Protein AF-A0A7X6YFX6-F1 (afdb_monomer)

Solvent-accessible surface area (backbone atoms only — not comparable to full-atom values): 14668 Å² total; per-residue (Å²): 129,93,65,91,70,67,89,89,45,66,51,36,92,88,69,72,45,65,53,82,73,82,71,89,87,51,78,75,41,46,74,53,68,64,82,61,28,36,59,56,27,53,75,72,70,50,59,57,74,45,54,64,54,44,67,32,48,79,49,71,64,70,55,28,38,47,58,22,60,68,34,88,75,60,39,42,56,76,39,69,82,41,63,70,68,70,77,74,57,37,21,28,69,48,77,44,71,39,51,48,41,60,22,37,64,49,76,44,80,42,97,89,72,47,55,38,40,31,34,37,29,71,50,97,57,77,47,79,44,82,38,42,66,76,31,65,50,71,93,74,52,34,26,35,35,63,72,48,85,38,75,42,79,42,68,34,91,92,43,84,91,43,72,40,82,40,78,60,23,36,34,36,33,32,33,68,88,79,66,51,73,46,79,39,42,52,69,47,71,70,51,63,76,46,61,32,38,34,33,30,33,74,76,78,64,49,75,44,81,36,38,60,73,34,69,47,75,57,91,94,46,49,26,38,27,70,42,67,41,80,90,73,42,31,37,33,34,28,32,71,87,79,67,51,72,48,76,31,45,49,56,130

Sequence (252 aa):
CQKPIPYSVETCPFCGGGQPKPSETNLEKDSDGDGIPD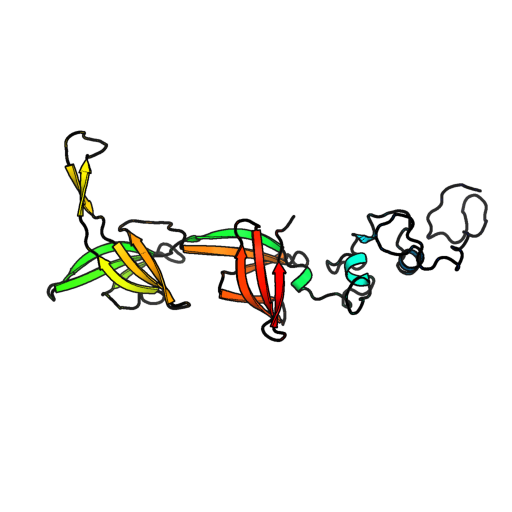RIEIELGLNPQDPADAKGDLDSDGFSNIEELSAKPPTDPKDPKSHPAVVNLLRVKELRGKRMPLVFSAVNKMPDGKYQIVFNQIEPTRRTYWVRENEKIDETGFMAGTVTVKSVERENPNMPGIKMREDASTVTVKRLSDNKEVTLKINESGKVTDVEAVIVLPLDNAEYSVVEGGTLKVREETFRVLTVDSGKTSVTIENEASGQQKVIPKLD

pLDDT: mean 88.09, std 8.21, range [49.75, 96.56]

Nearest PDB structures (foldseek):
  2xja-assembly4_D  TM=5.201E-01  e=2.377E+00  Mycobacterium tuberculosis H37Rv
  2xja-assembly3_C  TM=5.213E-01  e=2.377E+00  Mycobacterium tuberculosis H37Rv
  2xja-assembly1_A  TM=5.207E-01  e=2.377E+00  Mycobacterium tuberculosis H37Rv
  5j9h-assembly1_A  TM=2.177E-01  e=2.804E+00  Puumala virus p360
  6e14-assembly1_D  TM=1.299E-01  e=2.512E+00  Escherichia coli

Foldseek 3Di:
DPDDDDPPDQADPVPRDGDDDPDPPCQPDQQCPLRDHPVVCVVLVHDSNDSCQQQPQQCLLQHGVVCQCPDVVHFDSNDSVGGDDLVVQKAFADKDQDFDQWAFADWDQDPVRFIWTWIFGNPPDTDIATDGAQADRPPPQKGWHDKDWDWDWDADPVDGPDTDTDTFIKTWMARNVPRDIDIHTHRDGGHRDFMWTWMARPSVRDTDTDTAQDWDDDPPWIWGWHDQDPVQRKTWIATPPPRDIDIHGHDD

Secondary structure (DSSP, 8-state):
------TT-SB-TTT-PBPPPPPTT-TT--SS-SSS-HHHHHHHT--TT-TTGGGS-SSSSS--HHHHHTSSS---TT-TTS---GGGG-EEEEEEEEEPSEEEEEEEE-TTSPEEEEEEE-SSS-EEEEEETT-B-GGGSEEEEEEE--EEEEEETTEEEEEEEEE--EEEEEETTT--EEEEETT----EEEEEEEEEETTTTEEEEEETT-EEEETTEEEEEEEEETTTTEEEEEETTT--EEEEPBP-

Radius of gyration: 30.53 Å; Cα contacts (8 Å, |Δi|>4): 498; chains: 1; bounding box: 77×36×94 Å

Mean predicted aligned error: 10.85 Å

Structure (mmCIF, N/CA/C/O backbone):
data_AF-A0A7X6YFX6-F1
#
_entry.id   AF-A0A7X6YFX6-F1
#
loop_
_atom_site.group_PDB
_atom_site.id
_atom_site.type_symbol
_atom_site.label_atom_id
_atom_site.label_alt_id
_atom_site.label_comp_id
_atom_site.label_asym_id
_atom_site.label_entity_id
_atom_site.label_seq_id
_atom_site.pdbx_PDB_ins_code
_atom_site.Cartn_x
_atom_site.Cartn_y
_atom_site.Cartn_z
_atom_site.occupancy
_atom_site.B_iso_or_equiv
_atom_site.auth_seq_id
_atom_site.auth_comp_id
_atom_site.auth_asym_id
_atom_site.auth_atom_id
_atom_site.pdbx_PDB_model_num
ATOM 1 N N . CYS A 1 1 ? 23.194 4.571 -53.831 1.00 73.88 1 CYS A N 1
ATOM 2 C CA . CYS A 1 1 ? 22.125 5.155 -54.677 1.00 73.88 1 CYS A CA 1
ATOM 3 C C . CYS A 1 1 ? 21.254 6.192 -53.948 1.00 73.88 1 CYS A C 1
ATOM 5 O O . CYS A 1 1 ? 20.270 6.618 -54.539 1.00 73.88 1 CYS A O 1
ATOM 7 N N . GLN A 1 2 ? 21.591 6.592 -52.705 1.00 71.56 2 GLN A N 1
ATOM 8 C CA . GLN A 1 2 ? 20.818 7.551 -51.886 1.00 71.56 2 GLN A CA 1
ATOM 9 C C . GLN A 1 2 ? 19.330 7.194 -51.704 1.00 71.56 2 GLN A C 1
ATOM 11 O O . GLN A 1 2 ? 18.533 8.031 -51.295 1.00 71.56 2 GLN A O 1
ATOM 16 N N . LYS A 1 3 ? 18.947 5.946 -51.996 1.00 74.38 3 LYS A N 1
ATOM 17 C CA . LYS A 1 3 ? 17.625 5.424 -51.668 1.00 74.38 3 LYS A CA 1
ATOM 18 C C . LYS A 1 3 ? 17.668 4.902 -50.233 1.00 74.38 3 LYS A C 1
ATOM 20 O O . LYS A 1 3 ? 18.626 4.193 -49.913 1.00 74.38 3 LYS A O 1
ATOM 25 N N . PRO A 1 4 ? 16.672 5.235 -49.400 1.00 69.38 4 PRO A N 1
ATOM 26 C CA . PRO A 1 4 ? 16.579 4.694 -48.056 1.00 69.38 4 PRO A CA 1
ATOM 27 C C . PRO A 1 4 ? 16.404 3.175 -48.133 1.00 69.38 4 PRO A C 1
ATOM 29 O O . PRO A 1 4 ? 15.643 2.665 -48.961 1.00 69.38 4 PRO A O 1
ATOM 32 N N . ILE A 1 5 ? 17.148 2.464 -47.296 1.00 75.06 5 ILE A N 1
ATOM 33 C CA . ILE A 1 5 ? 17.051 1.019 -47.089 1.00 75.06 5 ILE A CA 1
ATOM 34 C C . ILE A 1 5 ? 17.093 0.766 -45.579 1.00 75.06 5 ILE A C 1
ATOM 36 O O . ILE A 1 5 ? 17.667 1.590 -44.866 1.00 75.06 5 ILE A O 1
ATOM 40 N N . PRO A 1 6 ? 16.506 -0.333 -45.083 1.00 66.56 6 PRO A N 1
ATOM 41 C CA . PRO A 1 6 ? 16.631 -0.692 -43.676 1.00 66.56 6 PRO A CA 1
ATOM 42 C C . PRO A 1 6 ? 18.098 -0.930 -43.303 1.00 66.56 6 PRO A C 1
ATOM 44 O O . PRO A 1 6 ? 18.814 -1.593 -44.054 1.00 66.56 6 PRO A O 1
ATOM 47 N N . TYR A 1 7 ? 18.514 -0.447 -42.130 1.00 64.00 7 TYR A N 1
ATOM 48 C CA . TYR A 1 7 ? 19.885 -0.590 -41.623 1.00 64.00 7 TYR A CA 1
ATOM 49 C C . TYR A 1 7 ? 20.327 -2.050 -41.420 1.00 64.00 7 TYR A C 1
ATOM 51 O O . TYR A 1 7 ? 21.523 -2.330 -41.399 1.00 64.00 7 TYR A O 1
ATOM 59 N N . SER A 1 8 ? 19.386 -2.991 -41.316 1.00 65.94 8 SER A N 1
ATOM 60 C CA . SER A 1 8 ? 19.656 -4.430 -41.208 1.00 65.94 8 SER A CA 1
ATOM 61 C C . SER A 1 8 ? 20.163 -5.071 -42.506 1.00 65.94 8 SER A C 1
ATOM 63 O O . SER A 1 8 ? 20.521 -6.248 -42.519 1.00 65.94 8 SER A O 1
ATOM 65 N N . VAL A 1 9 ? 20.182 -4.330 -43.617 1.00 74.88 9 VAL A N 1
ATOM 66 C CA . VAL A 1 9 ? 20.512 -4.870 -44.933 1.00 74.88 9 VAL A CA 1
ATOM 67 C C . VAL A 1 9 ? 21.969 -4.571 -45.289 1.00 74.88 9 VAL A C 1
ATOM 69 O O . VAL A 1 9 ? 22.323 -3.457 -45.656 1.00 74.88 9 VAL A O 1
ATOM 72 N N . GLU A 1 10 ? 22.820 -5.600 -45.286 1.00 74.81 10 GLU A N 1
ATOM 73 C CA . GLU A 1 10 ? 24.251 -5.452 -45.608 1.00 74.81 10 GLU A CA 1
ATOM 74 C C . GLU A 1 10 ? 24.511 -4.964 -47.042 1.00 74.81 10 GLU A C 1
ATOM 76 O O . GLU A 1 10 ? 25.517 -4.306 -47.315 1.00 74.81 10 GLU A O 1
ATOM 81 N N . THR A 1 11 ? 23.606 -5.282 -47.974 1.00 83.12 11 THR A N 1
ATOM 82 C CA . THR A 1 11 ? 23.752 -4.967 -49.401 1.00 83.12 11 THR A CA 1
ATOM 83 C C . THR A 1 11 ? 22.504 -4.290 -49.945 1.00 83.12 11 THR A C 1
ATOM 85 O O . THR A 1 11 ? 21.421 -4.867 -49.959 1.00 83.12 11 THR A O 1
ATOM 88 N N . CYS A 1 12 ? 22.653 -3.076 -50.469 1.00 80.00 12 CYS A N 1
ATOM 89 C CA . CYS A 1 12 ? 21.543 -2.299 -50.999 1.00 80.00 12 CYS A CA 1
ATOM 90 C C . CYS A 1 12 ? 20.807 -3.053 -52.131 1.00 80.00 12 CYS A C 1
ATOM 92 O O . CYS A 1 12 ? 21.396 -3.245 -53.200 1.00 80.00 12 CYS A O 1
ATOM 94 N N . PRO A 1 13 ? 19.508 -3.386 -51.989 1.00 81.50 13 PRO A N 1
ATOM 95 C CA . PRO A 1 13 ? 18.747 -4.117 -53.009 1.00 81.50 13 PRO A CA 1
ATOM 96 C C . PRO A 1 13 ? 18.551 -3.320 -54.306 1.00 81.50 13 PRO A C 1
ATOM 98 O O . PRO A 1 13 ? 18.223 -3.887 -55.343 1.00 81.50 13 PRO A O 1
ATOM 101 N N . PHE A 1 14 ? 18.766 -2.002 -54.273 1.00 85.38 14 PHE A N 1
ATOM 102 C CA . PHE A 1 14 ? 18.591 -1.131 -55.434 1.00 85.38 14 PHE A CA 1
ATOM 103 C C . PHE A 1 14 ? 19.852 -0.953 -56.277 1.00 85.38 14 PHE A C 1
ATOM 105 O O . PHE A 1 14 ? 19.747 -0.625 -57.455 1.00 85.38 14 PHE A O 1
ATOM 112 N N . CYS A 1 15 ? 21.043 -1.079 -55.688 1.00 87.38 15 CYS A N 1
ATOM 113 C CA . CYS A 1 15 ? 22.288 -0.819 -56.417 1.00 87.38 15 CYS A CA 1
ATOM 114 C C . CYS A 1 15 ? 23.416 -1.810 -56.140 1.00 87.38 15 CYS A C 1
ATOM 116 O O . CYS A 1 15 ? 24.517 -1.597 -56.636 1.00 87.38 15 CYS A O 1
ATOM 118 N N . GLY A 1 16 ? 23.178 -2.844 -55.329 1.00 82.50 16 GLY A N 1
ATOM 119 C CA . GLY A 1 16 ? 24.173 -3.862 -54.985 1.00 82.50 16 GLY A CA 1
ATOM 120 C C . GLY A 1 16 ? 25.374 -3.341 -54.189 1.00 82.50 16 GLY A C 1
ATOM 121 O O . GLY A 1 16 ? 26.325 -4.079 -53.969 1.00 82.50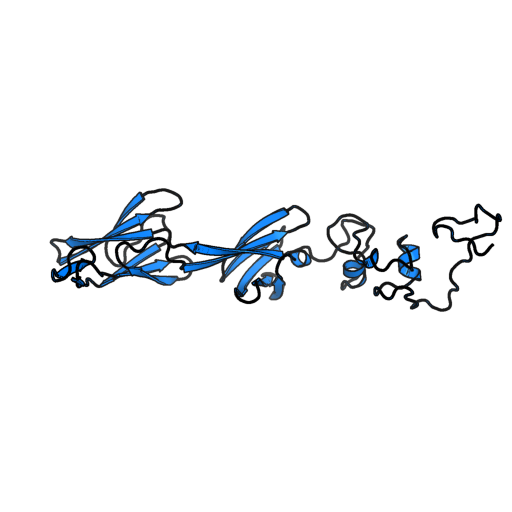 16 GLY A O 1
ATOM 122 N N . GLY A 1 17 ? 25.361 -2.070 -53.777 1.00 82.25 17 GLY A N 1
ATOM 123 C CA . GLY A 1 17 ? 26.427 -1.478 -52.974 1.00 82.25 17 GLY A CA 1
ATOM 124 C C . GLY A 1 17 ? 26.296 -1.900 -51.516 1.00 82.25 17 GLY A C 1
ATOM 125 O O . GLY A 1 17 ? 25.180 -1.921 -50.995 1.00 82.25 17 GLY A O 1
ATOM 126 N N . GLY A 1 18 ? 27.420 -2.208 -50.867 1.00 79.12 18 GLY A N 1
ATOM 127 C CA . GLY A 1 18 ? 27.445 -2.473 -49.429 1.00 79.12 18 GLY A CA 1
ATOM 128 C C . GLY A 1 18 ? 26.946 -1.261 -48.645 1.00 79.12 18 GLY A C 1
ATOM 129 O O . GLY A 1 18 ? 27.259 -0.119 -48.999 1.00 79.12 18 GLY A O 1
ATOM 130 N N . GLN A 1 19 ? 26.146 -1.498 -47.610 1.00 74.56 19 GLN A N 1
ATOM 131 C CA . GLN A 1 19 ? 25.712 -0.431 -46.720 1.00 74.56 19 GLN A CA 1
ATOM 132 C C . GLN A 1 19 ? 26.949 0.182 -46.038 1.00 74.56 19 GLN A C 1
ATOM 134 O O . GLN A 1 19 ? 27.776 -0.561 -45.500 1.00 74.56 19 GLN A O 1
ATOM 139 N N . PRO A 1 20 ? 27.133 1.515 -46.082 1.00 68.19 20 PRO A N 1
ATOM 140 C CA . PRO A 1 20 ? 28.260 2.145 -45.411 1.00 68.19 20 PRO A CA 1
ATOM 141 C C . PRO A 1 20 ? 28.148 1.891 -43.907 1.00 68.19 20 PRO A C 1
ATOM 143 O O . PRO A 1 20 ? 27.134 2.215 -43.291 1.00 68.19 20 PRO A O 1
ATOM 146 N N . LYS A 1 21 ? 29.195 1.302 -43.323 1.00 61.88 21 LYS A N 1
ATOM 147 C CA . LYS A 1 21 ? 29.308 1.178 -41.869 1.00 61.88 21 LYS A CA 1
ATOM 148 C C . LYS A 1 21 ? 29.472 2.585 -41.274 1.00 61.88 21 LYS A C 1
ATOM 150 O O . LYS A 1 21 ? 30.187 3.392 -41.879 1.00 61.88 21 LYS A O 1
ATOM 155 N N . PRO A 1 22 ? 28.839 2.898 -40.132 1.00 56.31 22 PRO A N 1
ATOM 156 C CA . PRO A 1 22 ? 29.105 4.147 -39.428 1.00 56.31 22 PRO A CA 1
ATOM 157 C C . PRO A 1 22 ? 30.612 4.291 -39.191 1.00 56.31 22 PRO A C 1
ATOM 159 O O . PRO A 1 22 ? 31.287 3.318 -38.854 1.00 56.31 22 PRO A O 1
ATOM 162 N N . SER A 1 23 ? 31.163 5.483 -39.419 1.00 49.75 23 SER A N 1
ATOM 163 C CA . SER A 1 23 ? 32.590 5.726 -39.204 1.00 49.75 23 SER A CA 1
ATOM 164 C C . SER A 1 23 ? 32.918 5.631 -37.713 1.00 49.75 23 SER A C 1
ATOM 166 O O . SER A 1 23 ? 32.291 6.327 -36.918 1.00 49.75 23 SER A O 1
ATOM 168 N N . GLU A 1 24 ? 33.946 4.861 -37.351 1.00 53.75 24 GLU A N 1
ATOM 169 C CA . GLU A 1 24 ? 34.406 4.595 -35.972 1.00 53.75 24 GLU A CA 1
ATOM 170 C C . GLU A 1 24 ? 34.821 5.841 -35.151 1.00 53.75 24 GLU A C 1
ATOM 172 O O . GLU A 1 24 ? 35.247 5.730 -34.007 1.00 53.75 24 GLU A O 1
ATOM 177 N N . THR A 1 25 ? 34.725 7.049 -35.711 1.00 49.84 25 THR A N 1
ATOM 178 C CA . THR A 1 25 ? 35.245 8.295 -35.123 1.00 49.84 25 THR A CA 1
ATOM 179 C C . THR A 1 25 ? 34.244 9.038 -34.233 1.00 49.84 25 THR A C 1
ATOM 181 O O . THR A 1 25 ? 34.574 10.107 -33.730 1.00 49.84 25 THR A O 1
ATOM 184 N N . ASN A 1 26 ? 33.034 8.517 -34.015 1.00 57.53 26 ASN A N 1
ATOM 185 C CA . ASN A 1 26 ? 32.089 9.156 -33.100 1.00 57.53 26 ASN A CA 1
ATOM 186 C C . ASN A 1 26 ? 31.300 8.123 -32.287 1.00 57.53 26 ASN A C 1
ATOM 188 O O . ASN A 1 26 ? 30.117 7.894 -32.513 1.00 57.53 26 ASN A O 1
ATOM 192 N N . LEU A 1 27 ? 31.996 7.477 -31.348 1.00 62.00 27 LEU A N 1
ATOM 193 C CA . LEU A 1 27 ? 31.433 6.478 -30.431 1.00 62.00 27 LEU A CA 1
ATOM 194 C C . LEU A 1 27 ? 30.358 7.046 -29.478 1.00 62.00 27 LEU A C 1
ATOM 196 O O . LEU A 1 27 ? 29.707 6.274 -28.777 1.00 62.00 27 LEU A O 1
ATOM 200 N N . GLU A 1 28 ? 30.207 8.372 -29.452 1.00 69.31 28 GLU A N 1
ATOM 201 C CA . GLU A 1 28 ? 29.257 9.135 -28.634 1.00 69.31 28 GLU A CA 1
ATOM 202 C C . GLU A 1 28 ? 28.203 9.860 -29.487 1.00 69.31 28 GLU A C 1
ATOM 204 O O . GLU A 1 28 ? 27.453 10.684 -28.969 1.00 69.31 28 GLU A O 1
ATOM 209 N N . LYS A 1 29 ? 28.159 9.609 -30.804 1.00 83.75 29 LYS A N 1
ATOM 210 C CA . LYS A 1 29 ? 27.115 10.183 -31.654 1.00 83.75 29 LYS A CA 1
ATOM 211 C C . LYS A 1 29 ? 25.781 9.558 -31.275 1.00 83.75 29 LYS A C 1
ATOM 213 O O . LYS A 1 29 ? 25.684 8.343 -31.300 1.00 83.75 29 LYS A O 1
ATOM 218 N N . ASP A 1 30 ? 24.813 10.400 -30.967 1.00 86.44 30 ASP A N 1
ATOM 219 C CA . ASP A 1 30 ? 23.413 10.066 -30.722 1.00 86.44 30 ASP A CA 1
ATOM 220 C C . ASP A 1 30 ? 22.609 10.918 -31.718 1.00 86.44 30 ASP A C 1
ATOM 222 O O . ASP A 1 30 ? 22.649 12.155 -31.678 1.00 86.44 30 ASP A O 1
ATOM 226 N N . SER A 1 31 ? 22.064 10.269 -32.743 1.00 85.75 31 SER A N 1
ATOM 227 C CA . SER A 1 31 ? 21.522 10.927 -33.936 1.00 85.75 31 SER A CA 1
ATOM 228 C C . SER A 1 31 ? 20.089 11.408 -33.777 1.00 85.75 31 SER A C 1
ATOM 230 O O . SER A 1 31 ? 19.731 12.411 -34.404 1.00 85.75 31 SER A O 1
ATOM 232 N N . ASP A 1 32 ? 19.280 10.715 -32.986 1.00 84.38 32 ASP A N 1
ATOM 233 C CA . ASP A 1 32 ? 17.897 11.082 -32.687 1.00 84.38 32 ASP A CA 1
ATOM 234 C C . ASP A 1 32 ? 17.721 11.692 -31.289 1.00 84.38 32 ASP A C 1
ATOM 236 O O . ASP A 1 32 ? 16.678 12.297 -31.012 1.00 84.38 32 ASP A O 1
ATOM 240 N N . GLY A 1 33 ? 18.781 11.691 -30.480 1.00 86.38 33 GLY A N 1
ATOM 241 C CA . GLY A 1 33 ? 18.867 12.412 -29.220 1.00 86.38 33 GLY A CA 1
ATOM 242 C C . GLY A 1 33 ? 18.108 11.726 -28.094 1.00 86.38 33 GLY A C 1
ATOM 243 O O . GLY A 1 33 ? 17.632 12.423 -27.188 1.00 86.38 33 GLY A O 1
ATOM 244 N N . ASP A 1 34 ? 17.920 10.410 -28.171 1.00 85.5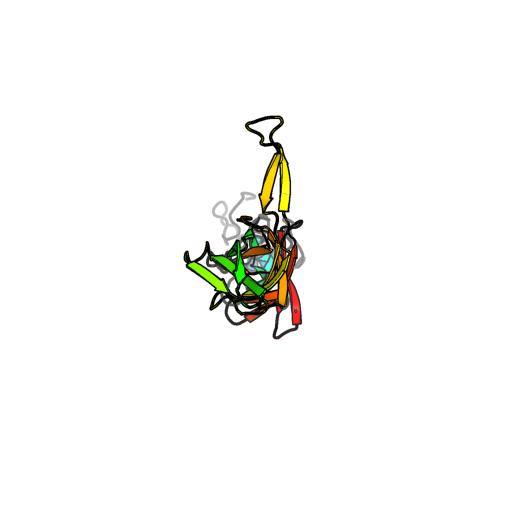6 34 ASP A N 1
ATOM 245 C CA . ASP A 1 34 ? 17.167 9.657 -27.175 1.00 85.56 34 ASP A CA 1
ATOM 246 C C . ASP A 1 34 ? 17.999 9.258 -25.947 1.00 85.56 34 ASP A C 1
ATOM 248 O O . ASP A 1 34 ? 17.428 8.943 -24.900 1.00 85.56 34 ASP A O 1
ATOM 252 N N . GLY A 1 35 ? 19.325 9.409 -26.024 1.00 86.50 35 GLY A N 1
ATOM 253 C CA . GLY A 1 35 ? 20.282 9.101 -24.969 1.00 86.50 35 GLY A CA 1
ATOM 254 C C . GLY A 1 35 ? 21.044 7.788 -25.162 1.00 86.50 35 GLY A C 1
ATOM 255 O O . GLY A 1 35 ? 21.926 7.500 -24.344 1.00 86.50 35 GLY A O 1
ATOM 256 N N . ILE A 1 36 ? 20.762 7.015 -26.214 1.00 88.44 36 ILE A N 1
ATOM 257 C CA . ILE A 1 36 ? 21.538 5.842 -26.622 1.00 88.44 36 ILE A CA 1
ATOM 258 C C . ILE A 1 36 ? 22.463 6.237 -27.790 1.00 88.44 36 ILE A C 1
ATOM 260 O O . ILE A 1 36 ? 22.019 6.773 -28.792 1.00 88.44 36 ILE A O 1
ATOM 264 N N . PRO A 1 37 ? 23.786 5.996 -27.710 1.00 90.44 37 PRO A N 1
ATOM 265 C CA . PRO A 1 37 ? 24.668 6.274 -28.843 1.00 90.44 37 PRO A CA 1
ATOM 266 C C . PRO A 1 37 ? 24.389 5.362 -30.051 1.00 90.44 37 PRO A C 1
ATOM 268 O O . PRO A 1 37 ? 24.294 4.146 -29.869 1.00 90.44 37 PRO A O 1
ATOM 271 N N . ASP A 1 38 ? 24.484 5.906 -31.273 1.00 86.69 38 ASP A N 1
ATOM 272 C CA . ASP A 1 38 ? 24.300 5.240 -32.578 1.00 86.69 38 ASP A CA 1
ATOM 273 C C . ASP A 1 38 ? 24.970 3.853 -32.628 1.00 86.69 38 ASP A C 1
ATOM 275 O O . ASP A 1 38 ? 24.467 2.897 -33.216 1.00 86.69 38 ASP A O 1
ATOM 279 N N . ARG A 1 39 ? 26.172 3.729 -32.045 1.00 85.88 39 ARG A N 1
ATOM 280 C CA . ARG A 1 39 ? 26.925 2.463 -32.040 1.00 85.88 39 ARG A CA 1
ATOM 281 C C . ARG A 1 39 ? 26.240 1.381 -31.205 1.00 85.88 39 ARG A C 1
ATOM 283 O O . ARG A 1 39 ? 26.258 0.222 -31.602 1.00 85.88 39 ARG A O 1
ATOM 290 N N . ILE A 1 40 ? 25.699 1.763 -30.049 1.00 86.69 40 ILE A N 1
ATOM 291 C CA . ILE A 1 40 ? 25.060 0.859 -29.095 1.00 86.69 40 ILE A CA 1
ATOM 292 C C . ILE A 1 40 ? 23.725 0.428 -29.675 1.00 86.69 40 ILE A C 1
ATOM 294 O O . ILE A 1 40 ? 23.428 -0.760 -29.680 1.00 86.69 40 ILE A O 1
ATOM 298 N N . GLU A 1 41 ? 22.981 1.361 -30.262 1.00 88.81 41 GLU A N 1
ATOM 299 C CA . GLU A 1 41 ? 21.758 1.050 -30.990 1.00 88.81 41 GLU A CA 1
ATOM 300 C C . GLU A 1 41 ? 22.008 0.009 -32.087 1.00 88.81 41 GLU A C 1
ATOM 302 O O . GLU A 1 41 ? 21.335 -1.017 -32.142 1.00 88.81 41 GLU A O 1
ATOM 307 N N . ILE A 1 42 ? 23.057 0.183 -32.898 1.00 84.62 42 ILE A N 1
ATOM 308 C CA . ILE A 1 42 ? 23.419 -0.778 -33.951 1.00 84.62 42 ILE A CA 1
ATOM 309 C C . ILE A 1 42 ? 23.833 -2.141 -33.380 1.00 84.62 42 ILE A C 1
ATOM 311 O O . ILE A 1 42 ? 23.456 -3.175 -33.934 1.00 84.62 42 ILE A O 1
ATOM 315 N N . GLU A 1 4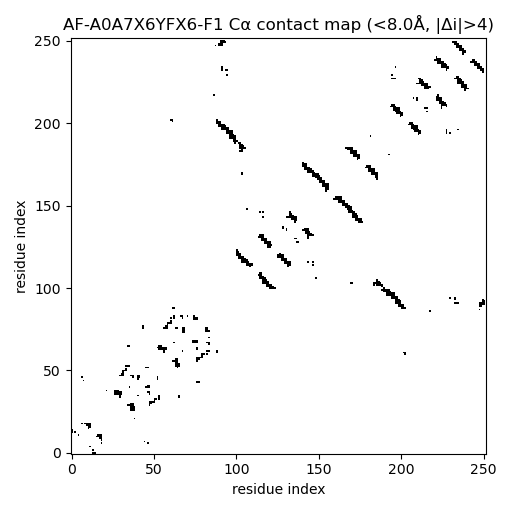3 ? 24.600 -2.172 -32.286 1.00 86.00 43 GLU A N 1
ATOM 316 C CA . GLU A 1 43 ? 24.966 -3.418 -31.594 1.00 86.00 43 GLU A CA 1
ATOM 317 C C . GLU A 1 43 ? 23.728 -4.133 -31.028 1.00 86.00 43 GLU A C 1
ATOM 319 O O . GLU A 1 43 ? 23.638 -5.368 -31.067 1.00 86.00 43 GLU A O 1
ATOM 324 N N . LEU A 1 44 ? 22.744 -3.370 -30.551 1.00 85.31 44 LEU A N 1
ATOM 325 C CA . LEU A 1 44 ? 21.481 -3.878 -30.029 1.00 85.31 44 LEU A CA 1
ATOM 326 C C . LEU A 1 44 ? 20.474 -4.244 -31.132 1.00 85.31 44 LEU A C 1
ATOM 328 O O . LEU A 1 44 ? 19.608 -5.083 -30.901 1.00 85.31 44 LEU A O 1
ATOM 332 N N . GLY A 1 45 ? 20.666 -3.752 -32.356 1.00 85.56 45 GLY A N 1
ATOM 333 C CA . GLY A 1 45 ? 19.732 -3.933 -33.471 1.00 85.56 45 GLY A CA 1
ATOM 334 C C . GLY A 1 45 ? 18.575 -2.927 -33.469 1.00 85.56 45 GLY A C 1
ATOM 335 O O . GLY A 1 45 ? 17.570 -3.172 -34.136 1.00 85.56 45 GLY A O 1
ATOM 336 N N . LEU A 1 46 ? 18.728 -1.831 -32.727 1.00 87.75 46 LEU A N 1
ATOM 337 C CA . LEU A 1 46 ? 17.877 -0.645 -32.717 1.00 87.75 46 LEU A CA 1
ATOM 338 C C . LEU A 1 46 ? 18.188 0.251 -33.934 1.00 87.75 46 LEU A C 1
ATOM 340 O O . LEU A 1 46 ? 19.098 -0.029 -34.727 1.00 87.75 46 LEU A O 1
ATOM 344 N N . ASN A 1 47 ? 17.389 1.291 -34.136 1.00 85.31 47 ASN A N 1
ATOM 345 C CA . ASN A 1 47 ? 17.469 2.215 -35.252 1.00 85.31 47 ASN A CA 1
ATOM 346 C C . ASN A 1 47 ? 17.943 3.600 -34.776 1.00 85.31 47 ASN A C 1
ATOM 348 O O . ASN A 1 47 ? 17.104 4.334 -34.273 1.00 85.31 47 ASN A O 1
ATOM 352 N N . PRO A 1 48 ? 19.173 4.032 -35.142 1.00 86.00 48 PRO A N 1
ATOM 353 C CA . PRO A 1 48 ? 19.754 5.343 -34.791 1.00 86.00 48 PRO A CA 1
ATOM 354 C C . PRO A 1 48 ? 19.043 6.597 -35.313 1.00 86.00 48 PRO A C 1
ATOM 356 O O . PRO A 1 48 ? 19.660 7.633 -35.546 1.00 86.00 48 PRO A O 1
ATOM 359 N N . GLN A 1 49 ? 17.789 6.496 -35.718 1.00 87.31 49 GLN A N 1
ATOM 360 C CA . GLN A 1 49 ? 16.971 7.600 -36.203 1.00 87.31 49 GLN A CA 1
ATOM 361 C C . GLN A 1 49 ? 15.549 7.530 -35.631 1.00 87.31 49 GLN A C 1
ATOM 363 O O . GLN A 1 49 ? 14.698 8.310 -36.071 1.00 87.31 49 GLN A O 1
ATOM 368 N N . ASP A 1 50 ? 15.262 6.568 -34.753 1.00 86.50 50 ASP A N 1
ATOM 369 C CA . ASP A 1 50 ? 13.957 6.367 -34.141 1.00 86.50 50 ASP A CA 1
ATOM 370 C C . ASP A 1 50 ? 14.037 6.468 -32.610 1.00 86.50 50 ASP A C 1
ATOM 372 O O . ASP A 1 50 ? 14.121 5.450 -31.929 1.00 86.50 50 ASP A O 1
ATOM 376 N N . PRO A 1 51 ? 13.815 7.667 -32.043 1.00 89.56 51 PRO A N 1
ATOM 377 C CA . PRO A 1 51 ? 13.977 7.904 -30.609 1.00 89.56 51 PRO A CA 1
ATOM 378 C C . PRO A 1 51 ? 12.923 7.188 -29.742 1.00 89.56 51 PRO A C 1
ATOM 380 O O . PRO A 1 51 ? 12.863 7.361 -28.520 1.00 89.56 51 PRO A O 1
ATOM 383 N N . ALA A 1 52 ? 11.971 6.482 -30.364 1.00 90.62 52 ALA A N 1
ATOM 384 C CA . ALA A 1 52 ? 10.991 5.674 -29.658 1.00 90.62 52 ALA A CA 1
ATOM 385 C C . ALA A 1 52 ? 11.557 4.316 -29.226 1.00 90.62 52 ALA A C 1
ATOM 387 O O . ALA A 1 52 ? 11.008 3.723 -28.293 1.00 90.62 52 ALA A O 1
ATOM 388 N N . ASP A 1 53 ? 12.617 3.820 -29.865 1.00 88.94 53 ASP A N 1
ATOM 389 C CA . ASP A 1 53 ? 13.143 2.488 -29.590 1.00 88.94 53 ASP A CA 1
ATOM 390 C C . ASP A 1 53 ? 13.969 2.418 -28.294 1.00 88.94 53 ASP A C 1
ATOM 392 O O . ASP A 1 53 ? 13.909 1.392 -27.613 1.00 88.94 53 ASP A O 1
ATOM 396 N N . ALA A 1 54 ? 14.564 3.526 -27.834 1.00 90.00 54 ALA A N 1
ATOM 397 C CA . ALA A 1 54 ? 15.106 3.648 -26.480 1.00 90.00 54 ALA A CA 1
ATOM 398 C C . ALA A 1 54 ? 14.066 3.374 -25.393 1.00 90.00 54 ALA A C 1
ATOM 400 O O . ALA A 1 54 ? 14.398 2.832 -24.338 1.00 90.00 54 ALA A O 1
ATOM 401 N N . LYS A 1 55 ? 12.804 3.752 -25.639 1.00 90.81 55 LYS A N 1
ATOM 402 C CA . LYS A 1 55 ? 11.665 3.479 -24.743 1.00 90.81 55 LYS A CA 1
ATOM 403 C C . LYS A 1 55 ? 11.028 2.114 -24.992 1.00 90.81 55 LYS A C 1
ATOM 405 O O . LYS A 1 55 ? 10.126 1.733 -24.247 1.00 90.81 55 LYS A O 1
ATOM 410 N N . GLY A 1 56 ? 11.443 1.426 -26.051 1.00 90.50 56 GLY A N 1
ATOM 411 C CA . GLY A 1 56 ? 11.067 0.050 -26.315 1.00 90.50 56 GLY A CA 1
ATOM 412 C C . GLY A 1 56 ? 11.679 -0.897 -25.290 1.00 90.50 56 GLY A C 1
ATOM 413 O O . GLY A 1 56 ? 12.617 -0.544 -24.582 1.00 90.50 56 GLY A O 1
ATOM 414 N N . ASP A 1 57 ? 11.126 -2.098 -25.243 1.00 91.44 57 ASP A N 1
ATOM 415 C CA . ASP A 1 57 ? 11.540 -3.194 -24.373 1.00 91.44 57 ASP A CA 1
ATOM 416 C C . ASP A 1 57 ? 11.896 -4.366 -25.298 1.00 91.44 57 ASP A C 1
ATOM 418 O O . ASP A 1 57 ? 11.015 -4.997 -25.897 1.00 91.44 57 ASP A O 1
ATOM 422 N N . LEU A 1 58 ? 13.196 -4.534 -25.555 1.00 90.25 58 LEU A N 1
ATOM 423 C CA . LEU A 1 58 ? 13.700 -5.429 -26.597 1.00 90.25 58 LEU A CA 1
ATOM 424 C C . LEU A 1 58 ? 13.541 -6.909 -26.218 1.00 90.25 58 LEU A C 1
ATOM 426 O O . LEU A 1 58 ? 13.367 -7.746 -27.112 1.00 90.25 58 LEU A O 1
ATOM 430 N N . ASP A 1 59 ? 13.549 -7.233 -24.927 1.00 91.25 59 ASP A N 1
ATOM 431 C CA . ASP A 1 59 ? 13.497 -8.603 -24.419 1.00 91.25 59 ASP A CA 1
ATOM 432 C C . ASP A 1 59 ? 12.215 -8.941 -23.624 1.00 91.25 59 ASP A C 1
ATOM 434 O O . ASP A 1 59 ? 11.962 -10.109 -23.306 1.00 91.25 59 ASP A O 1
ATOM 438 N N . SER A 1 60 ? 11.326 -7.955 -23.470 1.00 90.06 60 SER A N 1
ATOM 439 C CA . SER A 1 60 ? 9.996 -8.046 -22.858 1.00 90.06 60 SER A CA 1
ATOM 440 C C . SER A 1 60 ? 10.006 -8.324 -21.353 1.00 90.06 60 SER A C 1
ATOM 442 O O . SER A 1 60 ? 9.122 -9.029 -20.844 1.00 90.06 60 SER A O 1
ATOM 444 N N . ASP A 1 61 ? 10.989 -7.792 -20.633 1.00 88.19 61 ASP A N 1
ATOM 445 C CA . ASP A 1 61 ? 11.117 -7.927 -19.182 1.00 88.19 61 ASP A CA 1
ATOM 446 C C . ASP A 1 61 ? 10.489 -6.765 -18.377 1.00 88.19 61 ASP A C 1
ATOM 448 O O . ASP A 1 61 ? 10.437 -6.798 -17.138 1.00 88.19 61 ASP A O 1
ATOM 452 N N . GLY A 1 62 ? 9.936 -5.773 -19.081 1.00 87.06 62 GLY A N 1
ATOM 453 C CA . GLY A 1 62 ? 9.254 -4.604 -18.546 1.00 87.06 62 GLY A CA 1
ATOM 454 C C . GLY A 1 62 ? 10.130 -3.364 -18.373 1.00 87.06 62 GLY A C 1
ATOM 455 O O . GLY A 1 62 ? 9.580 -2.324 -17.994 1.00 87.06 62 GLY A O 1
ATOM 456 N N . PHE A 1 63 ? 11.439 -3.441 -18.619 1.00 90.81 63 PHE A N 1
ATOM 457 C CA . PHE A 1 63 ? 12.345 -2.297 -18.632 1.00 90.81 63 PHE A CA 1
ATOM 458 C C . PHE A 1 63 ? 12.542 -1.761 -20.046 1.00 90.81 63 PHE A C 1
ATOM 460 O O . PHE A 1 63 ? 12.516 -2.487 -21.032 1.00 90.81 63 PHE A O 1
ATOM 467 N N . SER A 1 64 ? 12.717 -0.445 -20.159 1.00 91.31 64 SER A N 1
ATOM 468 C CA . SER A 1 64 ? 13.098 0.135 -21.444 1.00 91.31 64 SER A CA 1
ATOM 469 C C . SER A 1 64 ? 14.598 -0.015 -21.703 1.00 91.31 64 SER A C 1
ATOM 471 O O . SER A 1 64 ? 15.405 0.085 -20.775 1.00 91.31 64 SER A O 1
ATOM 473 N N . ASN A 1 65 ? 14.981 -0.145 -22.975 1.00 91.06 65 ASN A N 1
ATOM 474 C CA . ASN A 1 65 ? 16.374 -0.302 -23.406 1.00 91.06 65 ASN A CA 1
ATOM 475 C C . ASN A 1 65 ? 17.302 0.758 -22.782 1.00 91.06 65 ASN A C 1
ATOM 477 O O . ASN A 1 65 ? 18.421 0.466 -22.353 1.00 91.06 65 ASN A O 1
ATOM 481 N N . ILE A 1 66 ? 16.836 2.007 -22.682 1.00 90.62 66 ILE A N 1
ATOM 482 C CA . ILE A 1 66 ? 17.614 3.090 -22.073 1.00 90.62 66 ILE A CA 1
ATOM 483 C C . ILE A 1 66 ? 17.733 2.984 -20.549 1.00 90.62 66 ILE A C 1
ATOM 485 O O . ILE A 1 66 ? 18.766 3.370 -19.994 1.00 90.62 66 ILE A O 1
ATOM 489 N N . GLU A 1 67 ? 16.709 2.481 -19.853 1.00 91.31 67 GLU A N 1
ATOM 490 C CA . GLU A 1 67 ? 16.747 2.291 -18.398 1.00 91.31 67 GLU A CA 1
ATOM 491 C C . GLU A 1 67 ? 17.801 1.257 -18.009 1.00 91.31 67 GLU A C 1
ATOM 493 O O . GLU A 1 67 ? 18.526 1.455 -17.033 1.00 91.31 67 GLU A O 1
ATOM 498 N N . GLU A 1 68 ? 17.918 0.198 -18.799 1.00 91.56 68 GLU A N 1
ATOM 499 C CA . GLU A 1 68 ? 18.895 -0.873 -18.634 1.00 91.56 68 GLU A CA 1
ATOM 500 C C . GLU A 1 68 ? 20.332 -0.428 -18.909 1.00 91.56 68 GLU A C 1
ATOM 502 O O . GLU A 1 68 ? 21.234 -0.643 -18.092 1.00 91.56 68 GLU A O 1
ATOM 507 N N . LEU A 1 69 ? 20.548 0.287 -20.016 1.00 90.56 69 LEU A N 1
ATOM 508 C CA . LEU A 1 69 ? 21.855 0.854 -20.354 1.00 90.56 69 LEU A CA 1
ATOM 509 C C . LEU A 1 69 ? 22.299 1.928 -19.352 1.00 90.56 69 LEU A C 1
ATOM 511 O O . LEU A 1 69 ? 23.489 2.058 -19.051 1.00 90.56 69 LEU A O 1
ATOM 515 N N . SER A 1 70 ? 21.344 2.687 -18.811 1.00 89.44 70 SER A N 1
ATOM 516 C CA . SER A 1 70 ? 21.595 3.721 -17.801 1.00 89.44 70 SER A CA 1
ATOM 517 C C . SER A 1 70 ? 21.684 3.166 -16.375 1.00 89.44 70 SER A C 1
ATOM 519 O O . SER A 1 70 ? 22.018 3.915 -15.443 1.00 89.44 70 SER A O 1
ATOM 521 N N . ALA A 1 71 ? 21.381 1.879 -16.172 1.00 88.12 71 ALA A N 1
ATOM 522 C CA . ALA A 1 71 ? 21.440 1.239 -14.870 1.00 88.12 71 ALA A CA 1
ATOM 523 C C . ALA A 1 71 ? 22.874 1.204 -14.322 1.00 88.12 71 ALA A C 1
ATOM 525 O O . ALA A 1 71 ? 23.874 1.355 -15.028 1.00 88.12 71 ALA A O 1
ATOM 526 N N . LYS A 1 72 ? 22.991 1.039 -13.002 1.00 86.50 72 LYS A N 1
ATOM 527 C CA . LYS A 1 72 ? 24.283 0.948 -12.310 1.00 86.50 72 LYS A CA 1
ATOM 528 C C . LYS A 1 72 ? 24.280 -0.266 -11.373 1.00 86.50 72 LYS A C 1
ATOM 530 O O . LYS A 1 72 ? 23.696 -0.158 -10.292 1.00 86.50 72 LYS A O 1
ATOM 535 N N . PRO A 1 73 ? 24.950 -1.380 -11.734 1.00 86.88 73 PRO A N 1
ATOM 536 C CA . PRO A 1 73 ? 25.689 -1.604 -12.989 1.00 86.88 73 PRO A CA 1
ATOM 537 C C . PRO A 1 73 ? 24.763 -1.651 -14.224 1.00 86.88 73 PRO A C 1
ATOM 539 O O . PRO A 1 73 ? 23.574 -1.910 -14.044 1.00 86.88 73 PRO A O 1
ATOM 542 N N . PRO A 1 74 ? 25.287 -1.404 -15.442 1.00 86.50 74 PRO A N 1
ATOM 543 C CA . PRO A 1 74 ? 24.521 -1.564 -16.678 1.00 86.50 74 PRO A CA 1
ATOM 544 C C . PRO A 1 74 ? 24.032 -3.002 -16.842 1.00 86.50 74 PRO A C 1
ATOM 546 O O . PRO A 1 74 ? 24.735 -3.934 -16.433 1.00 86.50 74 PRO A O 1
ATOM 549 N N . THR A 1 75 ? 22.859 -3.166 -17.444 1.00 90.94 75 THR A N 1
ATOM 550 C CA . THR A 1 75 ? 22.267 -4.477 -17.744 1.00 90.94 75 THR A CA 1
ATOM 551 C C . THR A 1 75 ? 22.216 -4.738 -19.254 1.00 90.94 75 THR A C 1
ATOM 553 O O . THR A 1 75 ? 22.775 -3.946 -20.015 1.00 90.94 75 THR A O 1
ATOM 556 N N . ASP A 1 76 ? 21.704 -5.897 -19.684 1.00 91.06 76 ASP A N 1
ATOM 557 C CA . ASP A 1 76 ? 21.782 -6.324 -21.091 1.00 91.06 76 ASP A CA 1
ATOM 558 C C . ASP A 1 76 ? 20.373 -6.332 -21.685 1.00 91.06 76 ASP A C 1
ATOM 560 O O . ASP A 1 76 ? 19.650 -7.280 -21.392 1.00 91.06 76 ASP A O 1
ATOM 564 N N . PRO A 1 77 ? 20.024 -5.372 -22.569 1.00 91.62 77 PRO A N 1
ATOM 565 C CA . PRO A 1 77 ? 18.673 -5.262 -23.125 1.00 91.62 77 PRO A CA 1
ATOM 566 C C . PRO A 1 77 ? 18.206 -6.432 -23.997 1.00 91.62 77 PRO A C 1
ATOM 568 O O . PRO A 1 77 ? 17.144 -6.380 -24.610 1.00 91.62 77 PRO A O 1
ATOM 571 N N . LYS A 1 78 ? 19.036 -7.463 -24.177 1.00 91.00 78 LYS A N 1
ATOM 572 C CA . LYS A 1 78 ? 18.691 -8.680 -24.921 1.00 91.00 78 LYS A CA 1
ATOM 573 C C . LYS A 1 78 ? 18.482 -9.898 -24.027 1.00 91.00 78 LYS A C 1
ATOM 575 O O . LYS A 1 78 ? 18.120 -10.954 -24.559 1.00 91.00 78 LYS A O 1
ATOM 580 N N . ASP A 1 79 ? 18.781 -9.810 -22.734 1.00 91.12 79 ASP A N 1
ATOM 581 C CA . ASP A 1 79 ? 18.656 -10.924 -21.797 1.00 91.12 79 ASP A CA 1
ATOM 582 C C . ASP A 1 79 ? 17.620 -10.604 -20.710 1.00 91.12 79 ASP A C 1
ATOM 584 O O . ASP A 1 79 ? 17.974 -9.938 -19.739 1.00 91.12 79 ASP A O 1
ATOM 588 N N . PRO A 1 80 ? 16.420 -11.230 -20.747 1.00 89.06 80 PRO A N 1
ATOM 589 C CA . PRO A 1 80 ? 15.334 -10.971 -19.793 1.00 89.06 80 PRO A CA 1
ATOM 590 C C . PRO A 1 80 ? 15.650 -11.283 -18.323 1.00 89.06 80 PRO A C 1
ATOM 592 O O . PRO A 1 80 ? 14.771 -11.237 -17.462 1.00 89.06 80 PRO A O 1
ATOM 595 N N . LYS A 1 81 ? 16.852 -11.778 -18.015 1.00 89.94 81 LYS A N 1
ATOM 596 C CA . LYS A 1 81 ? 17.343 -12.015 -16.648 1.00 89.94 81 LYS A CA 1
ATOM 597 C C . LYS A 1 81 ? 18.366 -10.977 -16.200 1.00 89.94 81 LYS A C 1
ATOM 599 O O . LYS A 1 81 ? 18.699 -10.934 -15.013 1.00 89.94 81 LYS A O 1
ATOM 604 N N . SER A 1 82 ? 18.899 -10.206 -17.135 1.00 92.12 82 SER A N 1
ATOM 605 C CA . SER A 1 82 ? 19.874 -9.157 -16.918 1.00 92.12 82 SER A CA 1
ATOM 606 C C . SER A 1 82 ? 19.132 -7.836 -16.887 1.00 92.12 82 SER A C 1
ATOM 608 O O . SER A 1 82 ? 19.116 -7.123 -17.874 1.00 92.12 82 SER A O 1
ATOM 610 N N . HIS A 1 83 ? 18.539 -7.514 -15.738 1.00 89.62 83 HIS A N 1
ATOM 611 C CA . HIS A 1 83 ? 17.655 -6.360 -15.625 1.00 89.62 83 HIS A CA 1
ATOM 612 C C . HIS A 1 83 ? 17.826 -5.601 -14.306 1.00 89.62 83 HIS A C 1
ATOM 614 O O . HIS A 1 83 ? 18.303 -6.164 -13.308 1.00 89.62 83 HIS A O 1
ATOM 620 N N . PRO A 1 84 ? 17.424 -4.320 -14.236 1.00 89.62 84 PRO A N 1
ATOM 621 C CA . PRO A 1 84 ? 17.445 -3.556 -12.999 1.00 89.62 84 PRO A CA 1
ATOM 622 C C . PRO A 1 84 ? 16.511 -4.149 -11.932 1.00 89.62 84 PRO A C 1
ATOM 624 O O . PRO A 1 84 ? 15.696 -5.039 -12.171 1.00 89.62 84 PRO A O 1
ATOM 627 N N . ALA A 1 85 ? 16.595 -3.640 -10.703 1.00 88.56 85 ALA A N 1
ATOM 628 C CA . ALA A 1 85 ? 15.736 -4.121 -9.623 1.00 88.56 85 ALA A CA 1
ATOM 629 C C . ALA A 1 85 ? 14.244 -3.910 -9.956 1.00 88.56 85 ALA A C 1
ATOM 631 O O . ALA A 1 85 ? 13.817 -2.783 -10.204 1.00 88.56 85 ALA A O 1
ATOM 632 N N . VAL A 1 86 ? 13.436 -4.974 -9.882 1.00 89.00 86 VAL A N 1
ATOM 633 C CA . VAL A 1 86 ? 11.997 -4.998 -10.243 1.00 89.00 86 VAL A CA 1
ATOM 634 C C . VAL A 1 86 ? 11.171 -3.951 -9.482 1.00 89.00 86 VAL A C 1
ATOM 636 O O . VAL A 1 86 ? 10.157 -3.460 -9.973 1.00 89.00 86 VAL A O 1
ATOM 639 N N . VAL A 1 87 ? 11.634 -3.526 -8.303 1.00 89.38 87 VAL A N 1
ATOM 640 C CA . VAL A 1 87 ? 11.055 -2.406 -7.542 1.00 89.38 87 VAL A CA 1
ATOM 641 C C . VAL A 1 87 ? 10.971 -1.100 -8.356 1.00 89.38 87 VAL A C 1
ATOM 643 O O . VAL A 1 87 ? 10.136 -0.240 -8.077 1.00 89.38 87 VAL A O 1
ATOM 646 N N . ASN A 1 88 ? 11.813 -0.935 -9.380 1.00 89.75 88 ASN A N 1
ATOM 647 C CA . ASN A 1 88 ? 11.812 0.203 -10.298 1.00 89.75 88 ASN A CA 1
ATOM 648 C C . ASN A 1 88 ? 10.578 0.243 -11.208 1.00 89.75 88 ASN A C 1
ATOM 650 O O . ASN A 1 88 ? 10.177 1.332 -11.618 1.00 89.75 88 ASN A O 1
ATOM 654 N N . LEU A 1 89 ? 9.939 -0.902 -11.451 1.00 91.00 89 LEU A N 1
ATOM 655 C CA . LEU A 1 89 ? 8.731 -1.007 -12.269 1.00 91.00 89 LEU A CA 1
ATOM 656 C C . LEU A 1 89 ? 7.447 -0.751 -11.477 1.00 91.00 89 LEU A C 1
ATOM 658 O O . LEU A 1 89 ? 6.393 -0.557 -12.073 1.00 91.00 89 LEU A O 1
ATOM 662 N N . LEU A 1 90 ? 7.506 -0.721 -10.143 1.00 94.12 90 LEU A N 1
ATOM 663 C CA . LEU A 1 90 ? 6.317 -0.497 -9.325 1.00 94.12 90 LEU A CA 1
ATOM 664 C C . LEU A 1 90 ? 5.682 0.859 -9.633 1.00 94.12 90 LEU A C 1
ATOM 666 O O . LEU A 1 90 ? 6.372 1.876 -9.763 1.00 94.12 90 LEU A O 1
ATOM 670 N N . ARG A 1 91 ? 4.352 0.883 -9.693 1.00 94.88 91 ARG A N 1
ATOM 671 C CA . ARG A 1 91 ? 3.553 2.097 -9.895 1.00 94.88 91 ARG A CA 1
ATOM 672 C C . ARG A 1 91 ? 2.350 2.107 -8.962 1.00 94.88 91 ARG A C 1
ATOM 674 O O . ARG A 1 91 ? 1.781 1.063 -8.661 1.00 94.88 91 ARG A O 1
ATOM 681 N N . VAL A 1 92 ? 1.933 3.282 -8.506 1.00 95.69 92 VAL A N 1
ATOM 682 C CA . VAL A 1 92 ? 0.697 3.448 -7.732 1.00 95.69 92 VAL A CA 1
ATOM 683 C C . VAL A 1 92 ? -0.475 3.493 -8.705 1.00 95.69 92 VAL A C 1
ATOM 685 O O . VAL A 1 92 ? -0.665 4.484 -9.407 1.00 95.69 92 VAL A O 1
ATOM 688 N N . LYS A 1 93 ? -1.273 2.425 -8.736 1.00 94.44 93 LYS A N 1
ATOM 689 C CA . LYS A 1 93 ? -2.478 2.325 -9.565 1.00 94.44 93 LYS A CA 1
ATOM 690 C C . LYS A 1 93 ? -3.565 3.275 -9.067 1.00 94.44 93 LYS A C 1
ATOM 692 O O . LYS A 1 93 ? -4.156 4.017 -9.844 1.00 94.44 93 LYS A O 1
ATOM 697 N N . GLU A 1 94 ? -3.829 3.255 -7.763 1.00 93.38 94 GLU A N 1
ATOM 698 C CA . GLU A 1 94 ? -4.846 4.099 -7.135 1.00 93.38 94 GLU A CA 1
ATOM 699 C C . GLU A 1 94 ? -4.635 4.238 -5.624 1.00 93.38 94 GLU A C 1
ATOM 701 O O . GLU A 1 94 ? -3.948 3.437 -4.988 1.00 93.38 94 GLU A O 1
ATOM 706 N N . LEU A 1 95 ? -5.274 5.257 -5.045 1.00 92.75 95 LEU A N 1
ATOM 707 C CA . LEU A 1 95 ? -5.382 5.449 -3.603 1.00 92.75 95 LEU A CA 1
ATOM 708 C C . LEU A 1 95 ? -6.840 5.293 -3.185 1.00 92.75 95 LEU A C 1
ATOM 710 O O . LEU A 1 95 ? -7.732 5.945 -3.730 1.00 92.75 95 LEU A O 1
ATOM 714 N N . ARG A 1 96 ? -7.078 4.453 -2.184 1.00 91.31 96 ARG A N 1
ATOM 715 C CA . ARG A 1 96 ? -8.402 4.154 -1.645 1.00 91.31 96 ARG A CA 1
ATOM 716 C C . ARG A 1 96 ? -8.472 4.567 -0.183 1.00 91.31 96 ARG A C 1
ATOM 718 O O . ARG A 1 96 ? -7.539 4.382 0.590 1.00 91.31 96 ARG A O 1
ATOM 725 N N . GLY A 1 97 ? -9.608 5.124 0.222 1.00 88.06 97 GLY A N 1
ATOM 726 C CA . GLY A 1 97 ? -9.876 5.378 1.634 1.00 88.06 97 GLY A CA 1
ATOM 727 C C . GLY A 1 97 ? -10.245 4.077 2.337 1.00 88.06 97 GLY A C 1
ATOM 728 O O . GLY A 1 97 ? -11.315 3.525 2.071 1.00 88.06 97 GLY A O 1
ATOM 729 N N . LYS A 1 98 ? -9.403 3.610 3.260 1.00 86.69 98 LYS A N 1
ATOM 730 C CA . LYS A 1 98 ? -9.724 2.468 4.113 1.00 86.69 98 LYS A CA 1
ATOM 731 C C . LYS A 1 98 ? -10.712 2.913 5.179 1.00 86.69 98 LYS A C 1
ATOM 733 O O . LYS A 1 98 ? -10.434 3.803 5.987 1.00 86.69 98 LYS A O 1
ATOM 738 N N . ARG A 1 99 ? -11.910 2.337 5.129 1.00 89.88 99 ARG A N 1
ATOM 739 C CA . ARG A 1 99 ? -13.011 2.691 6.025 1.00 89.88 99 ARG A CA 1
ATOM 740 C C . ARG A 1 99 ? -12.901 1.916 7.329 1.00 89.88 99 ARG A C 1
ATOM 742 O O . ARG A 1 99 ? -12.445 0.777 7.353 1.00 89.88 99 ARG A O 1
ATOM 749 N N . MET A 1 100 ? -13.377 2.532 8.404 1.00 92.25 100 MET A N 1
ATOM 750 C CA . MET A 1 100 ? -13.555 1.867 9.683 1.00 92.25 100 MET A CA 1
ATOM 751 C C . MET A 1 100 ? -14.538 0.697 9.507 1.00 92.25 100 MET A C 1
ATOM 753 O O . MET A 1 100 ? -15.689 0.941 9.131 1.00 92.25 100 MET A O 1
ATOM 757 N N . PRO A 1 101 ? -14.136 -0.552 9.812 1.00 92.56 101 PRO A N 1
ATOM 758 C CA . PRO A 1 101 ? -15.012 -1.713 9.661 1.00 92.56 101 PRO A CA 1
ATOM 759 C C . PRO A 1 101 ? -16.043 -1.828 10.790 1.00 92.56 101 PRO A C 1
ATOM 761 O O . PRO A 1 101 ? -16.937 -2.663 10.704 1.00 92.56 101 PRO A O 1
ATOM 764 N N . LEU A 1 102 ? -15.923 -1.019 11.849 1.00 94.25 102 LEU A N 1
ATOM 765 C CA . LEU A 1 102 ? -16.795 -1.018 13.022 1.00 94.25 102 LEU A CA 1
ATOM 766 C C . LEU A 1 102 ? -17.641 0.255 13.082 1.00 94.25 102 LEU A C 1
ATOM 768 O O . LEU A 1 102 ? -17.126 1.364 12.951 1.00 94.25 102 LEU A O 1
ATOM 772 N N . VAL A 1 103 ? -18.927 0.084 13.374 1.00 95.81 103 VAL A N 1
ATOM 773 C CA . VAL A 1 103 ? -19.884 1.157 13.645 1.00 95.81 103 VAL A CA 1
ATOM 774 C C . VAL A 1 103 ? -20.275 1.106 15.115 1.00 95.81 103 VAL A C 1
ATOM 776 O O . VAL A 1 103 ? -20.845 0.119 15.587 1.00 95.81 103 VAL A O 1
ATOM 779 N N . PHE A 1 104 ? -19.998 2.180 15.850 1.00 95.69 104 PHE A N 1
ATOM 780 C CA . PHE A 1 104 ? -20.484 2.337 17.218 1.00 95.69 104 PHE A CA 1
ATOM 781 C C . PHE A 1 104 ? -22.001 2.541 17.191 1.00 95.69 104 PHE A C 1
ATOM 783 O O . PHE A 1 104 ? -22.478 3.526 16.642 1.00 95.69 104 PHE A O 1
ATOM 790 N N . SER A 1 105 ? -22.761 1.592 17.734 1.00 94.31 105 SER A N 1
ATOM 791 C CA . SER A 1 105 ? -24.211 1.510 17.507 1.00 94.31 105 SER A CA 1
ATOM 792 C C . SER A 1 105 ? -25.041 1.848 18.744 1.00 94.31 105 SER A C 1
ATOM 794 O O . SER A 1 105 ? -26.119 2.419 18.618 1.00 94.31 105 SER A O 1
ATOM 796 N N . ALA A 1 106 ? -24.557 1.506 19.940 1.00 93.81 106 ALA A N 1
ATOM 797 C CA . ALA A 1 106 ? -25.258 1.791 21.191 1.00 93.81 106 ALA A CA 1
ATOM 798 C C . ALA A 1 106 ? -24.312 1.758 22.394 1.00 93.81 106 ALA A C 1
ATOM 800 O O . ALA A 1 106 ? -23.311 1.040 22.389 1.00 93.81 106 ALA A O 1
ATOM 801 N N . VAL A 1 107 ? -24.673 2.488 23.449 1.00 94.31 107 VAL A N 1
ATOM 802 C CA . VAL A 1 107 ? -24.033 2.420 24.765 1.00 94.31 107 VAL A CA 1
ATOM 803 C C . VAL A 1 107 ? -25.089 2.142 25.834 1.00 94.31 107 VAL A C 1
ATOM 805 O O . VAL A 1 107 ? -26.061 2.878 25.973 1.00 94.31 107 VAL A O 1
ATOM 808 N N . ASN A 1 108 ? -24.890 1.072 26.602 1.00 93.06 108 ASN A N 1
ATOM 809 C CA . ASN A 1 108 ? -25.804 0.630 27.650 1.00 93.06 108 ASN A CA 1
ATOM 810 C C . ASN A 1 108 ? -25.134 0.779 29.014 1.00 93.06 108 ASN A C 1
ATOM 812 O O . ASN A 1 108 ? -24.038 0.262 29.233 1.00 93.06 108 ASN A O 1
ATOM 816 N N . LYS A 1 109 ? -25.799 1.443 29.961 1.00 91.62 109 LYS A N 1
ATOM 817 C CA . LYS A 1 109 ? -25.335 1.494 31.351 1.00 91.62 109 LYS A CA 1
ATOM 818 C C . LYS A 1 109 ? -25.697 0.189 32.063 1.00 91.62 109 LYS A C 1
ATOM 820 O O . LYS A 1 109 ? -26.862 -0.197 32.096 1.00 91.62 109 LYS A O 1
ATOM 825 N N . MET A 1 110 ? -24.700 -0.485 32.618 1.00 92.06 110 MET A N 1
ATOM 826 C CA . MET A 1 110 ? -24.842 -1.761 33.312 1.00 92.06 110 MET A CA 1
ATOM 827 C C . MET A 1 110 ? -25.150 -1.567 34.808 1.00 92.06 110 MET A C 1
ATOM 829 O O . MET A 1 110 ? -24.896 -0.487 35.351 1.00 92.06 110 MET A O 1
ATOM 833 N N . PRO A 1 111 ? -25.700 -2.588 35.500 1.00 92.12 111 PRO A N 1
ATOM 834 C CA . PRO A 1 111 ? -26.026 -2.499 36.930 1.00 92.12 111 PRO A CA 1
ATOM 835 C C . PRO A 1 111 ? -24.819 -2.207 37.832 1.00 92.12 111 PRO A C 1
ATOM 837 O O .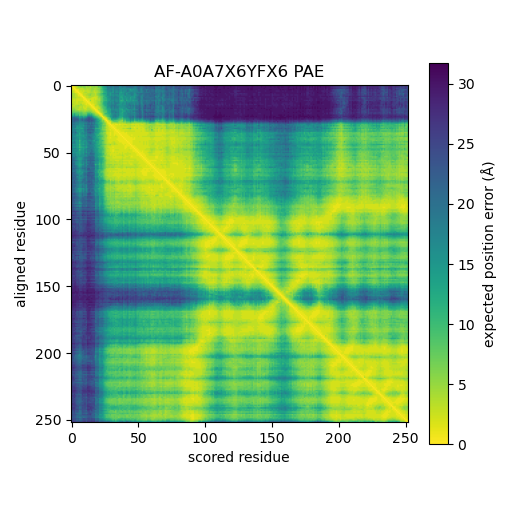 PRO A 1 111 ? -24.977 -1.633 38.903 1.00 92.12 111 PRO A O 1
ATOM 840 N N . ASP A 1 112 ? -23.614 -2.568 37.387 1.00 90.19 112 ASP A N 1
ATOM 841 C CA . ASP A 1 112 ? -22.339 -2.268 38.050 1.00 90.19 112 ASP A CA 1
ATOM 842 C C . ASP A 1 112 ? -21.874 -0.810 37.844 1.00 90.19 112 ASP A C 1
ATOM 844 O O . ASP A 1 112 ? -20.799 -0.425 38.303 1.00 90.19 112 ASP A O 1
ATOM 848 N N . GLY A 1 113 ? -22.672 0.006 37.148 1.00 86.38 113 GLY A N 1
ATOM 849 C CA . GLY A 1 113 ? -22.385 1.400 36.828 1.00 86.38 113 GLY A CA 1
ATOM 850 C C . GLY A 1 113 ? -21.472 1.599 35.618 1.00 86.38 113 GLY A C 1
ATOM 851 O O . GLY A 1 113 ? -21.309 2.744 35.195 1.00 86.38 113 GLY A O 1
ATOM 852 N N . LYS A 1 114 ? -20.912 0.525 35.044 1.00 88.94 114 LYS A N 1
ATOM 853 C CA . LYS A 1 114 ? -20.035 0.581 33.868 1.00 88.94 114 LYS A CA 1
ATOM 854 C C . LYS A 1 114 ? -20.842 0.637 32.577 1.00 88.94 114 LYS A C 1
ATOM 856 O O . LYS A 1 114 ? -22.042 0.363 32.561 1.00 88.94 114 LYS A O 1
ATOM 861 N N . TYR A 1 115 ? -20.179 0.968 31.477 1.00 91.12 115 TYR A N 1
ATOM 862 C CA . TYR A 1 115 ? -20.802 0.972 30.160 1.00 91.12 115 TYR A CA 1
ATOM 863 C C . TYR A 1 115 ? -20.468 -0.295 29.373 1.00 91.12 115 TYR A C 1
ATOM 865 O O . TYR A 1 115 ? -19.324 -0.749 29.330 1.00 91.12 115 TYR A O 1
ATOM 873 N N . GLN A 1 116 ? -21.493 -0.852 28.736 1.00 94.50 116 GLN A N 1
ATOM 874 C CA . GLN A 1 116 ? -21.365 -1.812 27.652 1.00 94.50 116 GLN A CA 1
ATOM 875 C C . GLN A 1 116 ? -21.516 -1.057 26.331 1.00 94.50 116 GLN A C 1
ATOM 877 O O . GLN A 1 116 ? -22.482 -0.321 26.132 1.00 94.50 116 GLN A O 1
ATOM 882 N N . ILE A 1 117 ? -20.565 -1.255 25.432 1.00 95.81 117 ILE A N 1
ATOM 883 C CA . ILE A 1 117 ? -20.485 -0.606 24.131 1.00 95.81 117 ILE A CA 1
ATOM 884 C C . ILE A 1 117 ? -20.830 -1.645 23.066 1.00 95.81 117 ILE A C 1
ATOM 886 O O . ILE A 1 117 ? -20.327 -2.770 23.096 1.00 95.81 117 ILE A O 1
ATOM 890 N N . VAL A 1 118 ? -21.696 -1.265 22.131 1.00 96.50 118 VAL A N 1
ATOM 891 C CA . VAL A 1 118 ? -22.129 -2.118 21.026 1.00 96.50 118 VAL A CA 1
ATOM 892 C C . VAL A 1 118 ? -21.465 -1.657 19.737 1.00 96.50 118 VAL A C 1
ATOM 894 O O . VAL A 1 118 ? -21.666 -0.519 19.302 1.00 96.50 118 VAL A O 1
ATOM 897 N N . PHE A 1 119 ? -20.711 -2.553 19.106 1.00 96.56 119 PHE A N 1
ATOM 898 C CA . PHE A 1 119 ? -20.111 -2.337 17.793 1.00 96.56 119 PHE A CA 1
ATOM 899 C C . PHE A 1 119 ? -20.727 -3.275 16.763 1.00 96.56 119 PHE A C 1
ATOM 901 O O . PHE A 1 119 ? -20.811 -4.478 16.985 1.00 96.56 119 PHE A O 1
ATOM 908 N N . ASN A 1 120 ? -21.105 -2.730 15.614 1.00 95.25 120 ASN A N 1
ATOM 909 C CA . ASN A 1 120 ? -21.507 -3.505 14.449 1.00 95.25 120 ASN A CA 1
ATOM 910 C C . ASN A 1 120 ? -20.364 -3.508 13.441 1.00 95.25 120 ASN A C 1
ATOM 912 O O . ASN A 1 120 ? -19.995 -2.461 12.914 1.00 95.25 120 ASN A O 1
ATOM 916 N N . GLN A 1 121 ? -19.812 -4.681 13.165 1.00 94.31 121 GLN A N 1
ATOM 917 C CA . GLN A 1 121 ? -18.883 -4.874 12.070 1.00 94.31 121 GLN A CA 1
ATOM 918 C C . GLN A 1 121 ? -19.646 -4.940 10.752 1.00 94.31 121 GLN A C 1
ATOM 920 O O . GLN A 1 121 ? -20.625 -5.677 10.629 1.00 94.31 121 GLN A O 1
ATOM 925 N N . ILE A 1 122 ? -19.205 -4.151 9.776 1.00 91.62 122 ILE A N 1
ATOM 926 C CA . ILE A 1 122 ? -19.791 -4.104 8.432 1.00 91.62 122 ILE A CA 1
ATOM 927 C C . ILE A 1 122 ? -18.988 -4.922 7.414 1.00 91.62 122 ILE A C 1
ATOM 929 O O . ILE A 1 122 ? -19.583 -5.437 6.471 1.00 91.62 122 ILE A O 1
ATOM 933 N N . GLU A 1 123 ? -17.679 -5.093 7.636 1.00 86.31 123 GLU A N 1
ATOM 934 C CA . GLU A 1 123 ? -16.742 -5.823 6.770 1.00 86.31 123 GLU A CA 1
ATOM 935 C C . GLU A 1 123 ? -15.654 -6.536 7.607 1.00 86.31 123 GLU A C 1
ATOM 937 O O . GLU A 1 123 ? -15.272 -6.023 8.663 1.00 86.31 123 GLU A O 1
ATOM 942 N N . PRO A 1 124 ? -15.110 -7.689 7.166 1.00 85.38 124 PRO A N 1
ATOM 943 C CA . PRO A 1 124 ? -15.525 -8.444 5.981 1.00 85.38 124 PRO A CA 1
ATOM 944 C C . PRO A 1 124 ? -16.821 -9.237 6.204 1.00 85.38 124 PRO A C 1
ATOM 946 O O . PRO A 1 124 ? -17.512 -9.562 5.245 1.00 85.38 124 PRO A O 1
ATOM 949 N N . THR A 1 125 ? -17.183 -9.528 7.458 1.00 89.25 125 THR A N 1
ATOM 950 C CA . THR A 1 125 ? -18.428 -10.223 7.810 1.00 89.25 125 THR A CA 1
ATOM 951 C C . THR A 1 125 ? -19.240 -9.400 8.797 1.00 89.25 125 THR A C 1
ATOM 953 O O . THR A 1 125 ? -18.697 -8.715 9.663 1.00 89.25 125 THR A O 1
ATOM 956 N N . ARG A 1 126 ? -20.567 -9.442 8.650 1.00 93.25 126 ARG A N 1
ATOM 957 C CA . ARG A 1 126 ? -21.462 -8.712 9.546 1.00 93.25 126 ARG A CA 1
ATOM 958 C C . ARG A 1 126 ? -21.561 -9.426 10.880 1.00 93.25 126 ARG A C 1
ATOM 960 O O . ARG A 1 126 ? -22.057 -10.550 10.943 1.00 93.25 126 ARG A O 1
ATOM 967 N N . ARG A 1 127 ? -21.137 -8.753 11.943 1.00 95.31 127 ARG A N 1
ATOM 968 C CA . ARG A 1 127 ? -21.201 -9.275 13.307 1.00 95.31 127 ARG A CA 1
ATOM 969 C C . ARG A 1 127 ? -21.404 -8.142 14.299 1.00 95.31 127 ARG A C 1
ATOM 971 O O . ARG A 1 127 ? -20.900 -7.042 14.101 1.00 95.31 127 ARG A O 1
ATOM 978 N N . THR A 1 128 ? -22.147 -8.414 15.362 1.00 96.25 128 THR A N 1
ATOM 979 C CA . THR A 1 128 ? -22.334 -7.471 16.465 1.00 96.25 128 THR A CA 1
ATOM 980 C C . THR A 1 128 ? -21.495 -7.912 17.653 1.00 96.25 128 THR A C 1
ATOM 982 O O . THR A 1 128 ? -21.441 -9.097 17.984 1.00 96.25 128 THR A O 1
ATOM 985 N N . TYR A 1 129 ? -20.852 -6.941 18.288 1.00 95.56 129 TYR A N 1
ATOM 986 C CA . TYR A 1 129 ? -19.993 -7.117 19.444 1.00 95.56 129 TYR A CA 1
ATOM 987 C C . TYR A 1 129 ? -20.518 -6.286 20.601 1.00 95.56 129 TYR A C 1
ATOM 989 O O . TYR A 1 129 ? -20.841 -5.110 20.435 1.00 95.56 129 TYR A O 1
ATOM 997 N N . TRP A 1 130 ? -20.555 -6.899 21.778 1.00 95.88 130 TRP A N 1
ATOM 998 C CA . TRP A 1 130 ? -20.887 -6.250 23.039 1.00 95.88 130 TRP A CA 1
ATOM 999 C C . TRP A 1 130 ? -19.661 -6.343 23.932 1.00 95.88 130 TRP A C 1
ATOM 1001 O O . TRP A 1 130 ? -19.298 -7.433 24.363 1.00 95.88 130 TRP A O 1
ATOM 1011 N N . VAL A 1 131 ? -19.018 -5.210 24.182 1.00 95.69 131 VAL A N 1
ATOM 1012 C CA . VAL A 1 131 ? -17.736 -5.144 24.894 1.00 95.69 131 VAL A CA 1
ATOM 1013 C C . VAL A 1 131 ? -17.784 -4.095 25.990 1.00 95.69 131 VAL A C 1
ATOM 1015 O O . VAL A 1 131 ? -18.602 -3.173 25.947 1.00 95.69 131 VAL A O 1
ATOM 1018 N N . ARG A 1 132 ? -16.917 -4.224 26.990 1.00 93.38 132 ARG A N 1
ATOM 1019 C CA . ARG A 1 132 ? -16.714 -3.185 28.006 1.00 93.38 132 ARG A CA 1
ATOM 1020 C C . ARG A 1 132 ? -15.591 -2.232 27.597 1.00 93.38 132 ARG A C 1
ATOM 1022 O O . ARG A 1 132 ? -14.827 -2.496 26.670 1.00 93.38 132 ARG A O 1
ATOM 1029 N N . GLU A 1 133 ? -15.493 -1.108 28.300 1.00 90.50 133 GLU A N 1
ATOM 1030 C CA . GLU A 1 133 ? -14.354 -0.195 28.159 1.00 90.50 133 GLU A CA 1
ATOM 1031 C C . GLU A 1 133 ? -13.031 -0.923 28.446 1.00 90.50 133 GLU A C 1
ATOM 1033 O O . GLU A 1 133 ? -12.924 -1.678 29.416 1.00 90.50 133 GLU A O 1
ATOM 1038 N N . ASN A 1 134 ? -12.017 -0.651 27.625 1.00 90.69 134 ASN A N 1
ATOM 1039 C CA . ASN A 1 134 ? -10.683 -1.263 27.650 1.00 90.69 134 ASN A CA 1
ATOM 1040 C C . ASN A 1 134 ? -10.650 -2.769 27.333 1.00 90.69 134 ASN A C 1
ATOM 1042 O O . ASN A 1 134 ? -9.688 -3.457 27.677 1.00 90.69 134 ASN A O 1
ATOM 1046 N N . GLU A 1 135 ? -11.679 -3.293 26.667 1.00 93.44 135 GLU A N 1
ATOM 1047 C CA . GLU A 1 135 ? -11.739 -4.686 26.225 1.00 93.44 135 GLU A CA 1
ATOM 1048 C C . GLU A 1 135 ? -11.439 -4.813 24.725 1.00 93.44 135 GLU A C 1
ATOM 1050 O O . GLU A 1 135 ? -11.747 -3.929 23.919 1.00 93.44 135 GLU A O 1
ATOM 1055 N N . LYS A 1 136 ? -10.818 -5.929 24.328 1.00 95.69 136 LYS A N 1
ATOM 1056 C CA . LYS A 1 136 ? -10.611 -6.247 22.911 1.00 95.69 136 LYS A CA 1
ATOM 1057 C C . LYS A 1 136 ? -11.953 -6.544 22.244 1.00 95.69 136 LYS A C 1
ATOM 1059 O O . LYS A 1 136 ? -12.772 -7.281 22.783 1.00 95.69 136 LYS A O 1
ATOM 1064 N N . ILE A 1 137 ? -12.144 -6.017 21.041 1.00 93.94 137 ILE A N 1
ATOM 1065 C CA . ILE A 1 137 ? -13.316 -6.270 20.201 1.00 93.94 137 ILE A CA 1
ATOM 1066 C C . ILE A 1 137 ? -13.081 -7.576 19.438 1.00 93.94 137 ILE A C 1
ATOM 1068 O O . ILE A 1 137 ? -12.911 -7.581 18.220 1.00 93.94 137 ILE A O 1
ATOM 1072 N N . ASP A 1 138 ? -13.014 -8.680 20.185 1.00 90.94 138 ASP A N 1
ATOM 1073 C CA . ASP A 1 138 ? -12.805 -10.036 19.662 1.00 90.94 138 ASP A CA 1
ATOM 1074 C C . ASP A 1 138 ? -11.630 -10.091 18.647 1.00 90.94 138 ASP A C 1
ATOM 1076 O O . ASP A 1 138 ? -10.599 -9.436 18.835 1.00 90.94 138 ASP A O 1
ATOM 1080 N N . GLU A 1 139 ? -11.783 -10.831 17.549 1.00 86.88 139 GLU A N 1
ATOM 1081 C CA . GLU A 1 139 ? -10.802 -10.982 16.464 1.00 86.88 139 GLU A CA 1
ATOM 1082 C C . GLU A 1 139 ? -10.695 -9.779 15.505 1.00 86.88 139 GLU A C 1
ATOM 1084 O O . GLU A 1 139 ? -9.968 -9.836 14.516 1.00 86.88 139 GLU A O 1
ATOM 1089 N N . THR A 1 140 ? -11.381 -8.660 15.766 1.00 89.00 140 THR A N 1
ATOM 1090 C CA . THR A 1 140 ? -11.388 -7.516 14.827 1.00 89.00 140 THR A CA 1
ATOM 1091 C C . THR A 1 140 ? -10.070 -6.734 14.799 1.00 89.00 140 THR A C 1
ATOM 1093 O O . THR A 1 140 ? -9.867 -5.902 13.918 1.00 89.00 140 THR A O 1
ATOM 1096 N N . GLY A 1 141 ? -9.175 -6.966 15.766 1.00 91.06 141 GLY A N 1
ATOM 1097 C CA . GLY A 1 141 ? -7.910 -6.234 15.894 1.00 91.06 141 GLY A CA 1
ATOM 1098 C C . GLY A 1 141 ? -8.047 -4.841 16.521 1.00 91.06 141 GLY A C 1
ATOM 1099 O O . GLY A 1 141 ? -7.077 -4.080 16.545 1.00 91.06 141 GLY A O 1
ATOM 1100 N N . PHE A 1 142 ? -9.222 -4.505 17.056 1.00 94.00 142 PHE A N 1
ATOM 1101 C CA . PHE A 1 142 ? -9.486 -3.249 17.757 1.00 94.00 142 PHE A CA 1
ATOM 1102 C C . PHE A 1 142 ? -9.757 -3.482 19.244 1.00 94.00 142 PHE A C 1
ATOM 1104 O O . PHE A 1 142 ? -10.186 -4.554 19.666 1.00 94.00 142 PHE A O 1
ATOM 1111 N N . MET A 1 143 ? -9.520 -2.454 20.050 1.00 95.44 143 MET A N 1
ATOM 1112 C CA . MET A 1 143 ? -9.858 -2.396 21.467 1.00 95.44 143 MET A CA 1
ATOM 1113 C C . MET A 1 143 ? -10.810 -1.230 21.701 1.00 95.44 143 MET A C 1
ATOM 1115 O O . MET A 1 143 ? -10.587 -0.133 21.184 1.00 95.44 143 MET A O 1
ATOM 1119 N N . ALA A 1 144 ? -11.866 -1.464 22.472 1.00 95.12 144 ALA A N 1
ATOM 1120 C CA . ALA A 1 144 ? -12.760 -0.409 22.911 1.00 95.12 144 ALA A CA 1
ATOM 1121 C C . ALA A 1 144 ? -12.050 0.448 23.962 1.00 95.12 144 ALA A C 1
ATOM 1123 O O . ALA A 1 144 ? -11.523 -0.076 24.937 1.00 95.12 144 ALA A O 1
ATOM 1124 N N . GLY A 1 145 ? -12.018 1.756 23.754 1.00 92.88 145 GLY A N 1
ATOM 1125 C CA . GLY A 1 145 ? -11.484 2.731 24.694 1.00 92.88 145 GLY A CA 1
ATOM 1126 C C . GLY A 1 145 ? -12.584 3.341 25.554 1.00 92.88 145 GLY A C 1
ATOM 1127 O O . GLY A 1 145 ? -13.533 2.667 25.958 1.00 92.88 145 GLY A O 1
ATOM 1128 N N . THR A 1 146 ? -12.439 4.632 25.835 1.00 91.75 146 THR A N 1
ATOM 1129 C CA . THR A 1 146 ? -13.351 5.396 26.688 1.00 91.75 146 THR A CA 1
ATOM 1130 C C . THR A 1 146 ? -14.595 5.813 25.914 1.00 91.75 146 THR A C 1
ATOM 1132 O O . THR A 1 146 ? -14.502 6.313 24.786 1.00 91.75 146 THR A O 1
ATOM 1135 N N . VAL A 1 147 ? -15.765 5.652 26.537 1.00 93.19 147 VAL A N 1
ATOM 1136 C CA . VAL A 1 147 ? -17.027 6.160 25.993 1.00 93.19 147 VAL A CA 1
ATOM 1137 C C . VAL A 1 147 ? -17.409 7.490 26.638 1.00 93.19 147 VAL A C 1
ATOM 1139 O O . VAL A 1 147 ? -17.456 7.641 27.856 1.00 93.19 147 VAL A O 1
ATOM 1142 N N . THR A 1 148 ? -17.743 8.465 25.799 1.00 93.06 148 THR A N 1
ATOM 1143 C CA . THR A 1 148 ? -18.293 9.754 26.217 1.00 93.06 148 THR A CA 1
ATOM 1144 C C . THR A 1 148 ? -19.758 9.786 25.829 1.00 93.06 148 THR A C 1
ATOM 1146 O O . THR A 1 148 ? -20.098 9.968 24.658 1.00 93.06 148 THR A O 1
ATOM 1149 N N . VAL A 1 149 ? -20.632 9.608 26.819 1.00 90.38 149 VAL A N 1
ATOM 1150 C CA . VAL A 1 149 ? -22.081 9.680 26.613 1.00 90.38 149 VAL A CA 1
ATOM 1151 C C . VAL A 1 149 ? -22.492 11.142 26.464 1.00 90.38 149 VAL A C 1
ATOM 1153 O O . VAL A 1 149 ? -22.248 11.958 27.354 1.00 90.38 149 VAL A O 1
ATOM 1156 N N . LYS A 1 150 ? -23.126 11.487 25.343 1.00 91.06 150 LYS A N 1
ATOM 1157 C CA . LYS A 1 150 ? -23.586 12.851 25.062 1.00 91.06 150 LYS A CA 1
ATOM 1158 C C . LYS A 1 150 ? -24.954 12.808 24.402 1.00 91.06 150 LYS A C 1
ATOM 1160 O O . LYS A 1 150 ? -25.157 12.075 23.447 1.00 91.06 150 LYS A O 1
ATOM 1165 N N . SER A 1 151 ? -25.869 13.650 24.872 1.00 85.38 151 SER A N 1
ATOM 1166 C CA . SER A 1 151 ? -27.141 13.913 24.195 1.00 85.38 151 SER A CA 1
ATOM 1167 C C . SER A 1 151 ? -27.161 15.356 23.710 1.00 85.38 151 SER A C 1
ATOM 1169 O O . SER A 1 151 ? -26.688 16.258 24.404 1.00 85.38 151 SER A O 1
ATOM 1171 N N . VAL A 1 152 ? -27.659 15.571 22.498 1.00 86.75 152 VAL A N 1
ATOM 1172 C CA . VAL A 1 152 ? -27.830 16.904 21.912 1.00 86.75 152 VAL A CA 1
ATOM 1173 C C . VAL A 1 152 ? -29.290 17.110 21.559 1.00 86.75 152 VAL A C 1
ATOM 1175 O O . VAL A 1 152 ? -29.961 16.190 21.104 1.00 86.75 152 VAL A O 1
ATOM 1178 N N . GLU A 1 153 ? -29.791 18.319 21.777 1.00 86.12 153 GLU A N 1
ATOM 1179 C CA . GLU A 1 153 ? -31.104 18.705 21.273 1.00 86.12 153 GLU A CA 1
ATOM 1180 C C . GLU A 1 153 ? -30.948 19.274 19.864 1.00 86.12 153 GLU A C 1
ATOM 1182 O O . GLU A 1 153 ? -30.167 20.204 19.648 1.00 86.12 153 GLU A O 1
ATOM 1187 N N . ARG A 1 154 ? -31.688 18.720 18.906 1.00 79.44 154 ARG A N 1
ATOM 1188 C CA . ARG A 1 154 ? -31.803 19.246 17.544 1.00 79.44 154 ARG A CA 1
ATOM 1189 C C . ARG A 1 154 ? -33.261 19.466 17.195 1.00 79.44 154 ARG A C 1
ATOM 1191 O O . ARG A 1 154 ? -34.122 18.706 17.622 1.00 79.44 154 ARG A O 1
ATOM 1198 N N . GLU A 1 155 ? -33.546 20.513 16.432 1.00 79.19 155 GLU A N 1
ATOM 1199 C CA . GLU A 1 155 ? -34.879 20.678 15.857 1.00 79.19 155 GLU A CA 1
ATOM 1200 C C . GLU A 1 155 ? -35.143 19.571 14.842 1.00 79.19 155 GLU A C 1
ATOM 1202 O O . GLU A 1 155 ? -34.271 19.227 14.042 1.00 79.19 155 GLU A O 1
ATOM 1207 N N . ASN A 1 156 ? -36.346 19.007 14.893 1.00 75.38 156 ASN A N 1
ATOM 1208 C CA . ASN A 1 156 ? -36.776 17.994 13.950 1.00 75.38 156 ASN A CA 1
ATOM 1209 C C . ASN A 1 156 ? -36.868 18.622 12.544 1.00 75.38 156 ASN A C 1
ATOM 1211 O O . ASN A 1 156 ? -37.704 19.507 12.342 1.00 75.38 156 ASN A O 1
ATOM 1215 N N . PRO A 1 157 ? -36.081 18.154 11.555 1.00 75.69 157 PRO A N 1
ATOM 1216 C CA . PRO A 1 157 ? -36.118 18.714 10.205 1.00 75.69 157 PRO A CA 1
ATOM 1217 C C . PRO A 1 157 ? -37.490 18.560 9.534 1.00 75.69 157 PRO A C 1
ATOM 1219 O O . PRO A 1 157 ? -37.843 19.355 8.669 1.00 75.69 157 PRO A O 1
ATOM 1222 N N . ASN A 1 158 ? -38.277 17.564 9.955 1.00 81.00 158 ASN A N 1
ATOM 1223 C CA . ASN A 1 158 ? -39.616 17.296 9.435 1.00 81.00 158 ASN A CA 1
ATOM 1224 C C . ASN A 1 158 ? -40.731 17.966 10.265 1.00 81.00 158 ASN A C 1
ATOM 1226 O O . ASN A 1 158 ? -41.883 17.958 9.837 1.00 81.00 158 ASN A O 1
ATOM 1230 N N . MET A 1 159 ? -40.422 18.524 11.445 1.00 79.75 159 MET A N 1
ATOM 1231 C CA . MET A 1 159 ? -41.377 19.244 12.304 1.00 79.75 159 ME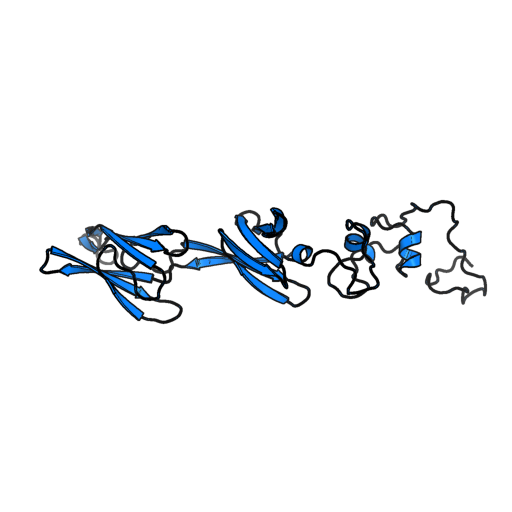T A CA 1
ATOM 1232 C C . MET A 1 159 ? -40.704 20.453 12.981 1.00 79.75 159 MET A C 1
ATOM 1234 O O . MET A 1 159 ? -40.207 20.335 14.107 1.00 79.75 159 MET A O 1
ATOM 1238 N N . PRO A 1 160 ? -40.707 21.627 12.324 1.00 77.31 160 PRO A N 1
ATOM 1239 C CA . PRO A 1 160 ? -40.144 22.854 12.880 1.00 77.31 160 PRO A CA 1
ATOM 1240 C C . PRO A 1 160 ? -40.780 23.199 14.236 1.00 77.31 160 PRO A C 1
ATOM 1242 O O . PRO A 1 160 ? -42.002 23.178 14.375 1.00 77.31 160 PRO A O 1
ATOM 1245 N N . GLY A 1 161 ? -39.957 23.508 15.242 1.00 77.75 161 GLY A N 1
ATOM 1246 C CA . GLY A 1 161 ? -40.402 23.849 16.602 1.00 77.75 161 GLY A CA 1
ATOM 1247 C C . GLY A 1 161 ? -40.447 22.685 17.602 1.00 77.75 161 GLY A C 1
ATOM 1248 O O . GLY A 1 161 ? -40.584 22.928 18.801 1.00 77.75 161 GLY A O 1
ATOM 1249 N N . ILE A 1 162 ? -40.270 21.434 17.158 1.00 81.81 162 ILE A N 1
ATOM 1250 C CA . ILE A 1 162 ? -40.090 20.284 18.056 1.00 81.81 162 ILE A CA 1
ATOM 1251 C C . ILE A 1 162 ? -38.600 19.972 18.179 1.00 81.81 162 ILE A C 1
ATOM 1253 O O . ILE A 1 162 ? -37.940 19.635 17.197 1.00 81.81 162 ILE A O 1
ATOM 1257 N N . LYS A 1 163 ? -38.072 20.039 19.405 1.00 80.88 163 LYS A N 1
ATOM 1258 C CA . LYS A 1 163 ? -36.712 19.587 19.715 1.00 80.88 163 LYS A CA 1
ATOM 1259 C C . LYS A 1 163 ? -36.706 18.086 19.989 1.00 80.88 163 LYS A C 1
ATOM 1261 O O . LYS A 1 163 ? -37.447 17.598 20.839 1.00 80.88 163 LYS A O 1
ATOM 1266 N N . MET A 1 164 ? -35.849 17.362 19.286 1.00 80.38 164 MET A N 1
ATOM 1267 C CA . MET A 1 164 ? -35.550 15.956 19.515 1.00 80.38 164 MET A CA 1
ATOM 1268 C C . MET A 1 164 ? -34.227 15.835 20.262 1.00 80.38 164 MET A C 1
ATOM 1270 O O . MET A 1 164 ? -33.246 16.499 19.929 1.00 80.38 164 MET A O 1
ATOM 1274 N N . ARG A 1 165 ? -34.198 14.964 21.272 1.00 82.25 165 ARG A N 1
ATOM 1275 C CA . ARG A 1 165 ? -32.945 14.508 21.873 1.00 82.25 165 ARG A CA 1
ATOM 1276 C C . ARG A 1 165 ? -32.335 13.448 20.967 1.00 82.25 165 ARG A C 1
ATOM 1278 O O . ARG A 1 165 ? -32.874 12.353 20.852 1.00 82.25 165 ARG A O 1
ATOM 1285 N N . GLU A 1 166 ? -31.212 13.781 20.353 1.00 85.44 166 GLU A N 1
ATOM 1286 C CA . GLU A 1 166 ? -30.383 12.845 19.608 1.00 85.44 166 GLU A CA 1
ATOM 1287 C C . GLU A 1 166 ? -29.225 12.368 20.481 1.00 85.44 166 GLU A C 1
ATOM 1289 O O . GLU A 1 166 ? -28.589 13.148 21.201 1.00 85.44 166 GLU A O 1
ATOM 1294 N N . ASP A 1 167 ? -28.933 11.074 20.394 1.00 86.69 167 ASP A N 1
ATOM 1295 C CA . ASP A 1 167 ? -27.702 10.530 20.942 1.00 86.69 167 ASP A CA 1
ATOM 1296 C C . ASP A 1 167 ? -26.524 10.992 20.068 1.00 86.69 167 ASP A C 1
ATOM 1298 O O . ASP A 1 167 ? -26.497 10.797 18.853 1.00 86.69 167 ASP A O 1
ATOM 1302 N N . ALA A 1 168 ? -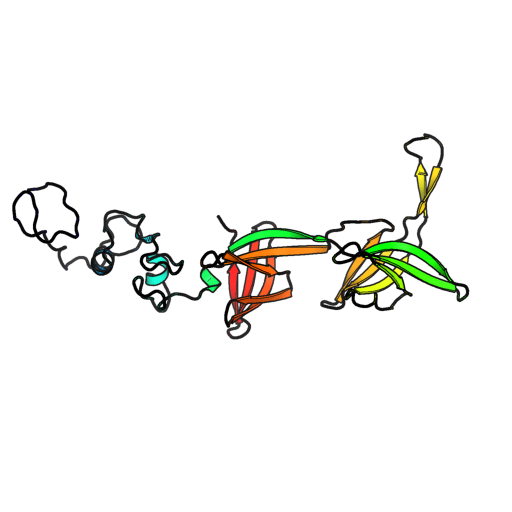25.560 11.658 20.693 1.00 89.75 168 ALA A N 1
ATOM 1303 C CA . ALA A 1 168 ? -24.327 12.133 20.078 1.00 89.75 168 ALA A CA 1
ATOM 1304 C C . ALA A 1 168 ? -23.099 11.593 20.817 1.00 89.75 168 ALA A C 1
ATOM 1306 O O . ALA A 1 168 ? -22.044 12.234 20.812 1.00 89.75 168 ALA A O 1
ATOM 1307 N N . SER A 1 169 ? -23.250 10.439 21.467 1.00 93.81 169 SER A N 1
ATOM 1308 C CA . SER A 1 169 ? -22.174 9.758 22.169 1.00 93.81 169 SER A CA 1
ATOM 1309 C C . SER A 1 169 ? -21.034 9.407 21.218 1.00 93.81 169 SER A C 1
ATOM 1311 O O . SER A 1 169 ? -21.231 9.160 20.023 1.00 93.81 169 SER A O 1
ATOM 1313 N N . THR A 1 170 ? -19.826 9.370 21.763 1.00 95.56 170 THR A N 1
ATOM 1314 C CA . THR A 1 170 ? -18.611 9.007 21.031 1.00 95.56 170 THR A CA 1
ATOM 1315 C C . THR A 1 170 ? -17.831 7.958 21.799 1.00 95.56 170 THR A C 1
ATOM 1317 O O . THR A 1 170 ? -17.819 7.986 23.027 1.00 95.56 170 THR A O 1
ATOM 1320 N N . VAL A 1 171 ? -17.121 7.092 21.090 1.00 95.69 171 VAL A N 1
ATOM 1321 C CA . VAL A 1 171 ? -16.208 6.114 21.681 1.00 95.69 171 VAL A CA 1
ATOM 1322 C C . VAL A 1 171 ? -14.853 6.192 20.996 1.00 95.69 171 VAL A C 1
ATOM 1324 O O . VAL A 1 171 ? -14.785 6.333 19.773 1.00 95.69 171 VAL A O 1
ATOM 1327 N N . THR A 1 172 ? -13.773 6.118 21.768 1.00 95.31 172 THR A N 1
ATOM 1328 C CA . THR A 1 172 ? -12.439 5.915 21.201 1.00 95.31 172 THR A CA 1
ATOM 1329 C C . THR A 1 172 ? -12.217 4.429 20.962 1.00 95.31 172 THR A C 1
ATOM 1331 O O . THR A 1 172 ? -12.542 3.597 21.802 1.00 95.31 172 THR A O 1
ATOM 1334 N N . VAL A 1 173 ? -11.691 4.067 19.800 1.00 94.81 173 VAL A N 1
ATOM 1335 C CA . VAL A 1 173 ? -11.259 2.705 19.496 1.00 94.81 173 VAL A CA 1
ATOM 1336 C C . VAL A 1 173 ? -9.781 2.732 19.169 1.00 94.81 173 VAL A C 1
ATOM 1338 O O . VAL A 1 173 ? -9.318 3.577 18.404 1.00 94.81 173 VAL A O 1
ATOM 1341 N N . LYS A 1 174 ? -9.031 1.813 19.762 1.00 94.50 174 LYS A N 1
ATOM 1342 C CA . LYS A 1 174 ? -7.596 1.691 19.546 1.00 94.50 174 LYS A CA 1
ATOM 1343 C C . LYS A 1 174 ? -7.323 0.506 18.638 1.00 94.50 174 LYS A C 1
ATOM 1345 O O . LYS A 1 174 ? -7.722 -0.617 18.944 1.00 94.50 174 LYS A O 1
ATOM 1350 N N . ARG A 1 175 ? -6.632 0.738 17.530 1.00 91.94 175 ARG A N 1
ATOM 1351 C CA . ARG A 1 175 ? -6.154 -0.323 16.649 1.00 91.94 175 ARG A CA 1
ATOM 1352 C C . ARG A 1 175 ? -4.925 -0.982 17.269 1.00 91.94 175 ARG A C 1
ATOM 1354 O O . ARG A 1 175 ? -3.973 -0.309 17.650 1.00 91.94 175 ARG A O 1
ATOM 1361 N N . LEU A 1 176 ? -4.950 -2.306 17.395 1.00 89.88 176 LEU A N 1
ATOM 1362 C CA . LEU A 1 176 ? -3.897 -3.056 18.084 1.00 89.88 176 LEU A CA 1
ATOM 1363 C C . LEU A 1 176 ? -2.609 -3.186 17.263 1.00 89.88 176 LEU A C 1
ATOM 1365 O O . LEU A 1 176 ? -1.551 -3.376 17.853 1.00 89.88 176 LEU A O 1
ATOM 1369 N N . SER A 1 177 ? -2.685 -3.082 15.933 1.00 85.25 177 SER A N 1
ATOM 1370 C CA . SER A 1 177 ? -1.524 -3.256 15.051 1.00 85.25 177 SER A CA 1
ATOM 1371 C C . SER A 1 177 ? -0.511 -2.113 15.149 1.00 85.25 177 SER A C 1
ATOM 1373 O O . SER A 1 177 ? 0.686 -2.359 15.082 1.00 85.25 177 SER A O 1
ATOM 1375 N N . ASP A 1 178 ? -0.973 -0.874 15.318 1.00 83.56 178 ASP A N 1
ATOM 1376 C CA . ASP A 1 178 ? -0.136 0.336 15.306 1.00 83.56 178 ASP A CA 1
ATOM 1377 C C . ASP A 1 178 ? -0.414 1.284 16.482 1.00 83.56 178 ASP A C 1
ATOM 1379 O O . ASP A 1 178 ? 0.146 2.374 16.553 1.00 83.56 178 ASP A O 1
ATOM 1383 N N . ASN A 1 179 ? -1.270 0.877 17.424 1.00 88.12 179 ASN A N 1
ATOM 1384 C CA . ASN A 1 179 ? -1.722 1.684 18.556 1.00 88.12 179 ASN A CA 1
ATOM 1385 C C . ASN A 1 179 ? -2.461 2.981 18.176 1.00 88.12 179 ASN A C 1
ATOM 1387 O O . ASN A 1 179 ? -2.664 3.820 19.056 1.00 88.12 179 ASN A O 1
ATOM 1391 N N . LYS A 1 180 ? -2.900 3.149 16.921 1.00 88.25 180 LYS A N 1
ATOM 1392 C CA . LYS A 1 180 ? -3.634 4.342 16.486 1.00 88.25 180 LYS A CA 1
ATOM 1393 C C . LYS A 1 180 ? -5.019 4.384 17.125 1.00 88.25 180 LYS A C 1
ATOM 1395 O O . LYS A 1 180 ? -5.747 3.391 17.127 1.00 88.25 180 LYS A O 1
ATOM 1400 N N . GLU A 1 181 ? -5.399 5.549 17.634 1.00 92.69 181 GLU A N 1
ATOM 1401 C CA . GLU A 1 181 ? -6.724 5.785 18.204 1.00 92.69 181 GLU A CA 1
ATOM 1402 C C . GLU A 1 181 ? -7.628 6.507 17.203 1.00 92.69 181 GLU A C 1
ATOM 1404 O O . GLU A 1 181 ? -7.222 7.451 16.525 1.00 92.69 181 GLU A O 1
ATOM 1409 N N . VAL A 1 182 ? -8.874 6.050 17.108 1.00 92.56 182 VAL A N 1
ATOM 1410 C CA . VAL A 1 182 ? -9.905 6.609 16.233 1.00 92.56 182 VAL A CA 1
ATOM 1411 C C . VAL A 1 182 ? -11.151 6.870 17.066 1.00 92.56 182 VAL A C 1
ATOM 1413 O O . VAL A 1 182 ? -11.629 5.991 17.775 1.00 92.56 182 VAL A O 1
ATOM 1416 N N . THR A 1 183 ? -11.719 8.067 16.966 1.00 94.62 183 THR A N 1
ATOM 1417 C CA . THR A 1 183 ? -12.985 8.390 17.637 1.00 94.62 183 THR A CA 1
ATOM 1418 C C . THR A 1 183 ? -14.156 8.126 16.701 1.00 94.62 183 THR A C 1
ATOM 1420 O O . THR A 1 183 ? -14.228 8.708 15.615 1.00 94.62 183 THR A O 1
ATOM 1423 N N . LEU A 1 184 ? -15.096 7.289 17.131 1.00 94.56 184 LEU A N 1
ATOM 1424 C CA . LEU A 1 184 ? -16.333 6.988 16.415 1.00 94.56 184 LEU A CA 1
ATOM 1425 C C . LEU A 1 184 ? -17.508 7.680 17.095 1.00 94.56 184 LEU A C 1
ATOM 1427 O O . LEU A 1 184 ? -17.688 7.558 18.308 1.00 94.56 184 LEU A O 1
ATOM 1431 N N . LYS A 1 185 ? -18.322 8.390 16.318 1.00 94.75 185 LYS A N 1
ATOM 1432 C CA . LYS A 1 185 ? -19.622 8.882 16.773 1.00 94.75 185 LYS A CA 1
ATOM 1433 C C . LYS A 1 185 ? -20.670 7.778 16.625 1.00 94.75 185 LYS A C 1
ATOM 1435 O O . LYS A 1 185 ? -20.579 6.935 15.735 1.00 94.75 185 LYS A O 1
ATOM 1440 N N . ILE A 1 186 ? -21.669 7.775 17.504 1.00 93.88 186 ILE A N 1
ATOM 1441 C CA . ILE A 1 186 ? -22.770 6.818 17.423 1.00 93.88 186 ILE A CA 1
ATOM 1442 C C . ILE A 1 186 ? -23.452 6.880 16.046 1.00 93.88 186 ILE A C 1
ATOM 1444 O O . ILE A 1 186 ? -23.709 7.960 15.510 1.00 93.88 186 ILE A O 1
ATOM 1448 N N . ASN A 1 187 ? -23.695 5.705 15.469 1.00 91.38 187 ASN A N 1
ATOM 1449 C CA . ASN A 1 187 ? -24.231 5.470 14.129 1.00 91.38 187 ASN A CA 1
ATOM 1450 C C . ASN A 1 187 ? -23.414 6.086 12.972 1.00 91.38 187 ASN A C 1
ATOM 1452 O O . ASN A 1 187 ? -23.907 6.175 11.849 1.00 91.38 187 ASN A O 1
ATOM 1456 N N . GLU A 1 188 ? -22.159 6.489 13.203 1.00 91.81 188 GLU A N 1
ATOM 1457 C CA . GLU A 1 188 ? -21.246 6.932 12.145 1.00 91.81 188 GLU A CA 1
ATOM 1458 C C . GLU A 1 188 ? -20.710 5.716 11.378 1.00 91.81 188 GLU A C 1
ATOM 1460 O O . GLU A 1 188 ? -19.941 4.914 11.908 1.00 91.81 188 GLU A O 1
ATOM 1465 N N . SER A 1 189 ? -21.102 5.585 10.111 1.00 88.69 189 SER A N 1
ATOM 1466 C CA . SER A 1 189 ? -20.597 4.551 9.204 1.00 88.69 189 SER A CA 1
ATOM 1467 C C . SER A 1 189 ? -19.716 5.144 8.111 1.00 88.69 189 SER A C 1
ATOM 1469 O O . SER A 1 189 ? -19.981 6.241 7.622 1.00 88.69 189 SER A O 1
ATOM 1471 N N . GLY A 1 190 ? -18.715 4.387 7.658 1.00 83.94 190 GLY A N 1
ATOM 1472 C CA . GLY A 1 190 ? -17.913 4.756 6.491 1.00 83.94 190 GLY A CA 1
ATOM 1473 C C . GLY A 1 190 ? -16.853 5.827 6.748 1.00 83.94 190 GLY A C 1
ATOM 1474 O O . GLY A 1 190 ? -16.318 6.372 5.785 1.00 83.94 190 GLY A O 1
ATOM 1475 N N . LYS A 1 191 ? -16.533 6.105 8.018 1.00 88.19 191 LYS A N 1
ATOM 1476 C CA . LYS A 1 191 ? -15.407 6.956 8.408 1.00 88.19 191 LYS A CA 1
ATOM 1477 C C . LYS A 1 191 ? -14.117 6.409 7.794 1.00 88.19 191 LYS A C 1
ATOM 1479 O O . LYS A 1 191 ? -13.770 5.261 8.049 1.00 88.19 191 LYS A O 1
ATOM 1484 N N . VAL A 1 192 ? -13.420 7.207 6.992 1.00 87.19 192 VAL A N 1
ATOM 1485 C CA . VAL A 1 192 ? -12.108 6.836 6.441 1.00 87.19 192 VAL A CA 1
ATOM 1486 C C . VAL A 1 192 ? -11.054 7.059 7.520 1.00 87.19 192 VAL A C 1
ATOM 1488 O O . VAL A 1 192 ? -10.962 8.157 8.069 1.00 87.19 192 VAL A O 1
ATOM 1491 N N . THR A 1 193 ? -10.297 6.018 7.860 1.00 85.56 193 THR A N 1
ATOM 1492 C CA . THR A 1 193 ? -9.280 6.067 8.923 1.00 85.56 193 THR A CA 1
ATOM 1493 C C . THR A 1 193 ? -7.868 6.145 8.373 1.00 85.56 193 THR A C 1
ATOM 1495 O O . THR A 1 193 ? -6.994 6.739 9.010 1.00 85.56 193 THR A O 1
ATOM 1498 N N . ASP A 1 194 ? -7.643 5.556 7.199 1.00 85.31 194 ASP A N 1
ATOM 1499 C CA . ASP A 1 194 ? -6.333 5.451 6.566 1.00 85.31 194 ASP A CA 1
ATOM 1500 C C . ASP A 1 194 ? -6.467 5.545 5.049 1.00 85.31 194 ASP A C 1
ATOM 1502 O O . ASP A 1 194 ? -7.540 5.315 4.483 1.00 85.31 194 ASP A O 1
ATOM 1506 N N . VAL A 1 195 ? -5.355 5.866 4.399 1.00 89.94 195 VAL A N 1
ATOM 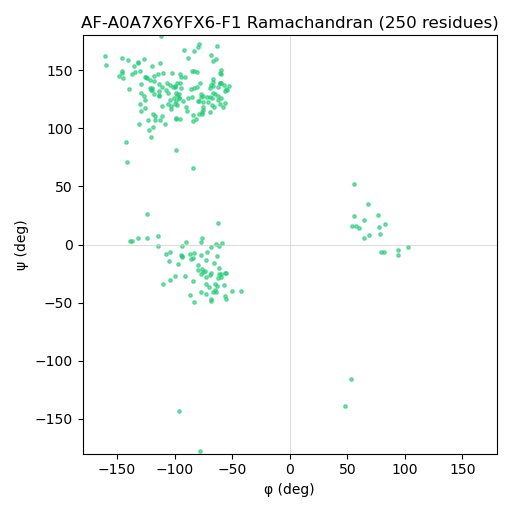1507 C CA . VAL A 1 195 ? -5.222 5.792 2.947 1.00 89.94 195 VAL A CA 1
ATOM 1508 C C . VAL A 1 195 ? -4.495 4.493 2.624 1.00 89.94 195 VAL A C 1
ATOM 1510 O O . VAL A 1 195 ? -3.391 4.250 3.107 1.00 89.94 195 VAL A O 1
ATOM 1513 N N . GLU A 1 196 ? -5.148 3.647 1.843 1.00 92.06 196 GLU A N 1
ATOM 1514 C CA . GLU A 1 196 ? -4.582 2.434 1.272 1.00 92.06 196 GLU A CA 1
ATOM 1515 C C . GLU A 1 196 ? -4.117 2.745 -0.150 1.00 92.06 196 GLU A C 1
ATOM 1517 O O . GLU A 1 196 ? -4.879 3.269 -0.961 1.00 92.06 196 GLU A O 1
ATOM 1522 N N . ALA A 1 197 ? -2.858 2.451 -0.447 1.00 94.62 197 ALA A N 1
ATOM 1523 C CA . ALA A 1 197 ? -2.312 2.537 -1.787 1.00 94.62 197 ALA A CA 1
ATOM 1524 C C . ALA A 1 197 ? -2.356 1.161 -2.444 1.00 94.62 197 ALA A C 1
ATOM 1526 O O . ALA A 1 197 ? -1.878 0.180 -1.873 1.00 94.62 197 ALA A O 1
ATOM 1527 N N . VAL A 1 198 ? -2.906 1.105 -3.653 1.00 95.25 198 VAL A N 1
ATOM 1528 C CA . VAL A 1 198 ? -2.825 -0.070 -4.519 1.00 95.25 198 VAL A CA 1
ATOM 1529 C C . VAL A 1 198 ? -1.643 0.147 -5.450 1.00 95.25 198 VAL A C 1
ATOM 1531 O O . VAL A 1 198 ? -1.676 1.006 -6.333 1.00 95.25 198 VAL A O 1
ATOM 1534 N N . ILE A 1 199 ? -0.577 -0.605 -5.215 1.00 95.44 199 ILE A N 1
ATOM 1535 C CA . ILE A 1 199 ? 0.626 -0.618 -6.041 1.00 95.44 199 ILE A CA 1
ATOM 1536 C C . ILE A 1 199 ? 0.495 -1.770 -7.031 1.00 95.44 199 ILE A C 1
ATOM 1538 O O . ILE A 1 199 ? 0.052 -2.850 -6.659 1.00 95.44 199 ILE A O 1
ATOM 1542 N N . VAL A 1 200 ? 0.886 -1.551 -8.278 1.00 95.12 200 VAL A N 1
ATOM 1543 C CA . VAL A 1 200 ? 0.930 -2.575 -9.318 1.00 95.12 200 VAL A CA 1
ATOM 1544 C C . VAL A 1 200 ? 2.360 -2.764 -9.805 1.00 95.12 200 VAL A C 1
ATOM 1546 O O . VAL A 1 200 ? 3.132 -1.804 -9.882 1.00 95.12 200 VAL A O 1
ATOM 1549 N N . LEU A 1 201 ? 2.703 -4.004 -10.137 1.00 93.00 201 LEU A N 1
ATOM 1550 C CA . LEU A 1 201 ? 3.854 -4.343 -10.958 1.00 93.00 201 LEU A CA 1
ATOM 1551 C C . LEU A 1 201 ? 3.356 -4.588 -12.395 1.00 93.00 201 LEU A C 1
ATOM 1553 O O . LEU A 1 201 ? 2.693 -5.597 -12.626 1.00 93.00 201 LEU A O 1
ATOM 1557 N N . PRO A 1 202 ? 3.619 -3.688 -13.361 1.00 87.56 202 PRO A N 1
ATOM 1558 C CA . PRO A 1 202 ? 3.083 -3.809 -14.721 1.00 87.56 202 PRO A CA 1
ATOM 1559 C C . PRO A 1 202 ? 3.503 -5.087 -15.455 1.00 87.56 202 PRO A C 1
ATOM 1561 O O . PRO A 1 202 ? 2.744 -5.586 -16.279 1.00 87.56 202 PRO A O 1
ATOM 1564 N N . LEU A 1 203 ? 4.673 -5.636 -15.115 1.00 86.38 203 LEU A N 1
ATOM 1565 C CA . LEU A 1 203 ? 5.243 -6.826 -15.748 1.00 86.38 203 LEU A CA 1
ATOM 1566 C C . LEU A 1 203 ? 4.314 -8.051 -15.692 1.00 86.38 203 LEU A C 1
ATOM 1568 O O . LEU A 1 203 ? 4.148 -8.760 -16.678 1.00 86.38 203 LEU A O 1
ATOM 1572 N N . ASP A 1 204 ? 3.694 -8.304 -14.540 1.00 88.62 204 ASP A N 1
ATOM 1573 C CA . ASP A 1 204 ? 2.806 -9.452 -14.312 1.00 88.62 204 ASP A CA 1
ATOM 1574 C C . ASP A 1 204 ? 1.406 -9.043 -13.825 1.00 88.62 204 ASP A C 1
ATOM 1576 O O . ASP A 1 204 ? 0.572 -9.896 -13.518 1.00 88.62 204 ASP A O 1
ATOM 1580 N N . ASN A 1 205 ? 1.128 -7.737 -13.784 1.00 88.69 205 ASN A N 1
ATOM 1581 C CA . ASN A 1 205 ? -0.072 -7.136 -13.203 1.00 88.69 205 ASN A CA 1
ATOM 1582 C C . ASN A 1 205 ? -0.313 -7.524 -11.732 1.00 88.69 205 ASN A C 1
ATOM 1584 O O . ASN A 1 205 ? -1.454 -7.484 -11.266 1.00 88.69 205 ASN A O 1
ATOM 1588 N N . ALA A 1 206 ? 0.731 -7.893 -10.980 1.00 92.44 206 ALA A N 1
ATOM 1589 C CA . ALA A 1 206 ? 0.592 -8.166 -9.556 1.00 92.44 206 ALA A CA 1
ATOM 1590 C C . ALA A 1 206 ? 0.197 -6.890 -8.801 1.00 92.44 206 ALA A C 1
ATOM 1592 O O . ALA A 1 206 ? 0.842 -5.849 -8.937 1.00 92.44 206 ALA A O 1
ATOM 1593 N N . GLU A 1 207 ? -0.849 -6.983 -7.978 1.00 95.31 207 GLU A N 1
ATOM 1594 C CA . GLU A 1 207 ? -1.339 -5.881 -7.150 1.00 95.31 207 GLU A CA 1
ATOM 1595 C C . GLU A 1 207 ? -0.986 -6.084 -5.676 1.00 95.31 207 GLU A C 1
ATOM 1597 O O . GLU A 1 207 ? -1.123 -7.173 -5.115 1.00 95.31 207 GLU A O 1
ATOM 1602 N N . TYR A 1 208 ? -0.585 -4.993 -5.033 1.00 94.38 208 TYR A N 1
ATOM 1603 C CA . TYR A 1 208 ? -0.185 -4.940 -3.639 1.00 94.38 208 TYR A CA 1
ATOM 1604 C C . TYR A 1 208 ? -0.944 -3.813 -2.941 1.00 94.38 208 TYR A C 1
ATOM 1606 O O . TYR A 1 208 ? -0.747 -2.636 -3.243 1.00 94.38 208 TYR A O 1
ATOM 1614 N N . SER A 1 209 ? -1.797 -4.166 -1.982 1.00 93.44 209 SER A N 1
ATOM 1615 C CA . SER A 1 209 ? -2.487 -3.190 -1.136 1.00 93.44 209 SER A CA 1
ATOM 1616 C C . SER A 1 209 ? -1.663 -2.899 0.108 1.00 93.44 209 SER A C 1
ATOM 1618 O O . SER A 1 209 ? -1.429 -3.791 0.926 1.00 93.44 209 SER A O 1
ATOM 1620 N N . VAL A 1 210 ? -1.251 -1.646 0.275 1.00 93.44 210 VAL A N 1
ATOM 1621 C CA . VAL A 1 210 ? -0.415 -1.223 1.398 1.00 93.44 210 VAL A CA 1
ATOM 1622 C C . VAL A 1 210 ? -0.947 0.030 2.074 1.00 93.44 210 VAL A C 1
ATOM 1624 O O . VAL A 1 210 ? -1.650 0.839 1.480 1.00 93.44 210 VAL A O 1
ATOM 1627 N N . VAL A 1 211 ? -0.588 0.204 3.340 1.00 91.69 211 VAL A N 1
ATOM 1628 C CA . VAL A 1 211 ? -0.888 1.400 4.133 1.00 91.69 211 VAL A CA 1
ATOM 1629 C C . VAL A 1 211 ? 0.406 1.942 4.723 1.00 91.69 211 VAL A C 1
ATOM 1631 O O . VAL A 1 211 ? 1.390 1.211 4.849 1.00 91.69 211 VAL A O 1
ATOM 1634 N N . GLU A 1 212 ? 0.402 3.215 5.106 1.00 90.94 212 GLU A N 1
ATOM 1635 C CA . GLU A 1 212 ? 1.527 3.834 5.807 1.00 90.94 212 GLU A CA 1
ATOM 1636 C C . GLU A 1 212 ? 1.912 3.038 7.068 1.00 90.94 212 GLU A C 1
ATOM 1638 O O . GLU A 1 212 ? 1.050 2.626 7.845 1.00 90.94 212 GLU A O 1
ATOM 1643 N N . GLY A 1 213 ? 3.210 2.780 7.247 1.00 88.19 213 GLY A N 1
ATOM 1644 C CA . GLY A 1 213 ? 3.751 1.958 8.330 1.00 88.19 213 GLY A CA 1
ATOM 1645 C C . GLY A 1 213 ? 3.647 0.444 8.113 1.00 88.19 213 GLY A C 1
ATOM 1646 O O . GLY A 1 213 ? 4.190 -0.308 8.922 1.00 88.19 213 GLY A O 1
ATOM 1647 N N . GLY A 1 214 ? 2.977 -0.007 7.047 1.00 90.06 214 GLY A N 1
ATOM 1648 C CA . GLY A 1 214 ? 2.876 -1.416 6.670 1.00 90.06 214 GLY A CA 1
ATOM 1649 C C . GLY A 1 214 ? 4.130 -1.961 5.978 1.00 90.06 214 GLY A C 1
ATOM 1650 O O . GLY A 1 214 ? 5.126 -1.259 5.794 1.00 90.06 214 GLY A O 1
ATOM 1651 N N . THR A 1 215 ? 4.060 -3.225 5.566 1.00 93.12 215 THR A N 1
ATOM 1652 C CA . THR A 1 215 ? 5.109 -3.907 4.800 1.00 93.12 215 THR A CA 1
ATOM 1653 C C . THR A 1 215 ? 4.618 -4.266 3.400 1.00 93.12 215 THR A C 1
ATOM 1655 O O . THR A 1 215 ? 3.442 -4.556 3.180 1.00 93.12 215 THR A O 1
ATOM 1658 N N . LEU A 1 216 ? 5.539 -4.234 2.445 1.00 94.44 216 LEU A N 1
ATOM 1659 C CA . LEU A 1 216 ? 5.352 -4.572 1.045 1.00 94.44 216 LEU A CA 1
ATOM 1660 C C . LEU A 1 216 ? 6.393 -5.629 0.683 1.00 94.44 216 LEU A C 1
ATOM 1662 O O . LEU A 1 216 ? 7.588 -5.356 0.728 1.00 94.44 216 LEU A O 1
ATOM 1666 N N . LYS A 1 217 ? 5.954 -6.827 0.306 1.00 93.94 217 LYS A N 1
ATOM 1667 C CA . LYS A 1 217 ? 6.851 -7.870 -0.192 1.00 93.94 217 LYS A CA 1
ATOM 1668 C C . LYS A 1 217 ? 6.730 -7.955 -1.706 1.00 93.94 217 LYS A C 1
ATOM 1670 O O . LYS A 1 217 ? 5.652 -8.264 -2.204 1.00 93.94 217 LYS A O 1
ATOM 1675 N N . VAL A 1 218 ? 7.828 -7.707 -2.413 1.00 90.88 218 VAL A N 1
ATOM 1676 C CA . VAL A 1 218 ? 7.899 -7.802 -3.876 1.00 90.88 218 VAL A CA 1
ATOM 1677 C C . VAL A 1 218 ? 8.928 -8.863 -4.220 1.00 90.88 218 VAL A C 1
ATOM 1679 O O . VAL A 1 218 ? 10.116 -8.698 -3.955 1.00 90.88 218 VAL A O 1
ATOM 1682 N N . ARG A 1 219 ? 8.460 -9.980 -4.786 1.00 87.19 219 ARG A N 1
ATOM 1683 C CA . ARG A 1 219 ? 9.274 -11.183 -5.014 1.00 87.19 219 ARG A CA 1
ATOM 1684 C C . ARG A 1 219 ? 9.973 -11.640 -3.719 1.00 87.19 219 ARG A C 1
ATOM 1686 O O . ARG A 1 219 ? 9.296 -12.036 -2.767 1.00 87.19 219 ARG A O 1
ATOM 1693 N N . GLU A 1 220 ? 11.302 -11.607 -3.681 1.00 86.12 220 GLU A N 1
ATOM 1694 C CA . GLU A 1 220 ? 12.112 -12.017 -2.526 1.00 86.12 220 GLU A CA 1
ATOM 1695 C C . GLU A 1 220 ? 12.493 -10.847 -1.608 1.00 86.12 220 GLU A C 1
ATOM 1697 O O . GLU A 1 220 ? 12.968 -11.065 -0.495 1.00 86.12 220 GLU A O 1
ATOM 1702 N N . GLU A 1 221 ? 12.229 -9.610 -2.028 1.00 90.75 221 GLU A N 1
ATOM 1703 C CA . GLU A 1 221 ? 12.565 -8.408 -1.274 1.00 90.75 221 GLU A CA 1
ATOM 1704 C C . GLU A 1 221 ? 11.390 -7.940 -0.413 1.00 90.75 221 GLU A C 1
ATOM 1706 O O . GLU A 1 221 ? 10.218 -8.035 -0.792 1.00 90.75 221 GLU A O 1
ATOM 1711 N N . THR A 1 222 ? 11.711 -7.414 0.768 1.00 94.56 222 THR A N 1
ATOM 1712 C CA . THR A 1 222 ? 10.727 -6.854 1.698 1.00 94.56 222 THR A CA 1
ATOM 1713 C C . THR A 1 222 ? 11.037 -5.386 1.937 1.00 94.56 222 THR A C 1
ATOM 1715 O O . THR A 1 222 ? 12.183 -5.001 2.169 1.00 94.56 222 THR A O 1
ATOM 1718 N N . PHE A 1 223 ? 9.995 -4.568 1.859 1.00 95.50 223 PHE A N 1
ATOM 1719 C CA . PHE A 1 223 ? 10.058 -3.127 1.994 1.00 95.50 223 PHE A CA 1
ATOM 1720 C C . PHE A 1 223 ? 9.090 -2.657 3.071 1.00 95.50 223 PHE A C 1
ATOM 1722 O O . PHE A 1 223 ? 7.974 -3.165 3.198 1.00 95.50 223 PHE A O 1
ATOM 1729 N N . ARG A 1 224 ? 9.481 -1.628 3.810 1.00 95.31 224 ARG A N 1
ATOM 1730 C CA . ARG A 1 224 ? 8.609 -0.909 4.728 1.00 95.31 224 ARG A CA 1
ATOM 1731 C C . ARG A 1 224 ? 8.009 0.301 4.030 1.00 95.31 224 ARG A C 1
ATOM 1733 O O . ARG A 1 224 ? 8.718 1.061 3.377 1.00 95.31 224 ARG A O 1
ATOM 1740 N N . VAL A 1 225 ? 6.709 0.512 4.196 1.00 95.25 225 VAL A N 1
ATOM 1741 C CA . VAL A 1 225 ? 6.021 1.689 3.661 1.00 95.25 225 VAL A CA 1
ATOM 1742 C C . VAL A 1 225 ? 6.190 2.846 4.633 1.00 95.25 225 VAL A C 1
ATOM 1744 O O . VAL A 1 225 ? 5.647 2.823 5.738 1.00 95.25 225 VAL A O 1
ATOM 1747 N N . LEU A 1 226 ? 6.953 3.856 4.224 1.00 93.88 226 LEU A N 1
ATOM 1748 C CA . LEU A 1 226 ? 7.241 5.028 5.045 1.00 93.88 226 LEU A CA 1
ATOM 1749 C C . LEU A 1 226 ? 6.119 6.057 4.967 1.00 93.88 226 LEU A C 1
ATOM 1751 O O . LEU A 1 226 ? 5.662 6.526 6.002 1.00 93.88 226 LEU A O 1
ATOM 1755 N N . THR A 1 227 ? 5.680 6.408 3.756 1.00 93.62 227 THR A N 1
ATOM 1756 C CA . THR A 1 227 ? 4.657 7.442 3.540 1.00 93.62 227 THR A CA 1
ATOM 1757 C C . THR A 1 227 ? 3.766 7.115 2.347 1.00 93.62 227 THR A C 1
ATOM 1759 O O . THR A 1 227 ? 4.223 6.542 1.355 1.00 93.62 227 THR A O 1
ATOM 1762 N N . VAL A 1 228 ? 2.495 7.517 2.428 1.00 92.81 228 VAL A N 1
ATOM 1763 C CA . VAL A 1 228 ? 1.545 7.499 1.305 1.00 92.81 228 VAL A CA 1
ATOM 1764 C C . VAL A 1 228 ? 1.099 8.940 1.037 1.00 92.81 228 VAL A C 1
ATOM 1766 O O . VAL A 1 228 ? 0.268 9.493 1.755 1.00 92.81 228 VAL A O 1
ATOM 1769 N N . ASP A 1 229 ? 1.671 9.573 0.012 1.00 89.62 229 ASP A N 1
ATOM 1770 C CA . ASP A 1 229 ? 1.354 10.954 -0.366 1.00 89.62 229 ASP A CA 1
ATOM 1771 C C . ASP A 1 229 ? 0.110 10.980 -1.262 1.00 89.62 229 ASP A C 1
ATOM 1773 O O . ASP A 1 229 ? 0.148 10.623 -2.444 1.00 89.62 229 ASP A O 1
ATOM 1777 N N . SER A 1 230 ? -1.007 11.425 -0.685 1.00 84.88 230 SER A N 1
ATOM 1778 C CA . SER A 1 230 ? -2.285 11.555 -1.393 1.00 84.88 230 SER A CA 1
ATOM 1779 C C . SER A 1 230 ? -2.348 12.729 -2.370 1.00 84.88 230 SER A C 1
ATOM 1781 O O . SER A 1 230 ? -3.135 12.680 -3.312 1.00 84.88 230 SER A O 1
ATOM 1783 N N . GLY A 1 231 ? -1.517 13.761 -2.194 1.00 84.81 231 GLY A N 1
ATOM 1784 C CA . GLY A 1 231 ? -1.466 14.910 -3.097 1.00 84.81 231 GLY A CA 1
ATOM 1785 C C . GLY A 1 231 ? -0.719 14.588 -4.389 1.00 84.81 231 GLY A C 1
ATOM 1786 O O . GLY A 1 231 ? -1.158 14.973 -5.470 1.00 84.81 231 GLY A O 1
ATOM 1787 N N . LYS A 1 232 ? 0.389 13.848 -4.283 1.00 87.06 232 LYS A N 1
ATOM 1788 C CA . LYS A 1 232 ? 1.208 13.432 -5.435 1.00 87.06 232 LYS A CA 1
ATOM 1789 C C . LYS A 1 232 ? 0.844 12.062 -5.995 1.00 87.06 232 LYS A C 1
ATOM 1791 O O . LYS A 1 232 ? 1.303 11.718 -7.076 1.00 87.06 232 LYS A O 1
ATOM 1796 N N . THR A 1 233 ? 0.014 11.295 -5.288 1.00 90.81 233 THR A N 1
ATOM 1797 C CA . THR A 1 233 ? -0.273 9.892 -5.626 1.00 90.81 233 THR A CA 1
ATOM 1798 C C . THR A 1 233 ? 1.020 9.073 -5.710 1.00 90.81 233 THR A C 1
ATOM 1800 O O . THR A 1 233 ? 1.306 8.419 -6.708 1.00 90.81 233 THR A O 1
ATOM 1803 N N . SER A 1 234 ? 1.836 9.151 -4.658 1.00 93.44 234 SER A N 1
ATOM 1804 C CA . SER A 1 234 ? 3.127 8.460 -4.587 1.00 93.44 234 SER A CA 1
ATOM 1805 C C . SER A 1 234 ? 3.321 7.770 -3.244 1.00 93.44 234 SER A C 1
ATOM 1807 O O . SER A 1 234 ? 2.859 8.268 -2.217 1.00 93.44 234 SER A O 1
ATOM 1809 N N . VAL A 1 235 ? 4.043 6.652 -3.235 1.00 95.75 235 VAL A N 1
ATOM 1810 C CA . VAL A 1 235 ? 4.353 5.894 -2.014 1.00 95.75 235 VAL A CA 1
ATOM 1811 C C . VAL A 1 235 ? 5.858 5.861 -1.806 1.00 95.75 235 VAL A C 1
ATOM 1813 O O . VAL A 1 235 ? 6.590 5.501 -2.720 1.00 95.75 235 VAL A O 1
ATOM 1816 N N . THR A 1 236 ? 6.334 6.206 -0.611 1.00 96.38 236 THR A N 1
ATOM 1817 C CA . THR A 1 236 ? 7.754 6.054 -0.265 1.00 96.38 236 THR A CA 1
ATOM 1818 C C . THR A 1 236 ? 7.948 4.745 0.477 1.00 96.38 236 THR A C 1
ATOM 1820 O O . THR A 1 236 ? 7.293 4.500 1.492 1.00 96.38 236 THR A O 1
ATOM 1823 N N . ILE A 1 237 ? 8.860 3.920 -0.020 1.00 96.50 237 ILE A N 1
ATOM 1824 C CA . ILE A 1 237 ? 9.224 2.633 0.560 1.00 96.50 237 ILE A CA 1
ATOM 1825 C C . ILE A 1 237 ? 10.705 2.611 0.930 1.00 96.50 237 ILE A C 1
ATOM 1827 O O . ILE A 1 237 ? 11.513 3.317 0.332 1.00 96.50 237 ILE A O 1
ATOM 1831 N N . GLU A 1 238 ? 11.060 1.785 1.903 1.00 96.12 238 GLU A N 1
ATOM 1832 C CA . GLU A 1 238 ? 12.433 1.537 2.333 1.00 96.12 238 GLU A CA 1
ATOM 1833 C C . GLU A 1 238 ? 12.704 0.040 2.302 1.00 96.12 238 GLU A C 1
ATOM 1835 O O . GLU A 1 238 ? 11.927 -0.735 2.852 1.00 96.12 238 GLU A O 1
ATOM 1840 N N . ASN A 1 239 ? 13.779 -0.383 1.646 1.00 94.50 239 ASN A N 1
ATOM 1841 C CA . ASN A 1 239 ? 14.178 -1.786 1.627 1.00 94.50 239 ASN A CA 1
ATOM 1842 C C . ASN A 1 239 ? 14.672 -2.204 3.020 1.00 94.50 239 ASN A C 1
ATOM 1844 O O . ASN A 1 239 ? 15.567 -1.563 3.569 1.00 94.50 239 ASN A O 1
ATOM 1848 N N . GLU A 1 240 ? 14.126 -3.281 3.586 1.00 93.25 240 GLU A N 1
ATOM 1849 C CA . GLU A 1 240 ? 14.476 -3.701 4.950 1.00 93.25 240 GLU A CA 1
ATOM 1850 C C . GLU A 1 240 ? 15.907 -4.245 5.072 1.00 93.25 240 GLU A C 1
ATOM 1852 O O . GLU A 1 240 ? 16.502 -4.167 6.146 1.00 93.25 240 GLU A O 1
ATOM 1857 N N . ALA A 1 241 ? 16.479 -4.783 3.991 1.00 91.06 241 ALA A N 1
ATOM 1858 C CA . ALA A 1 241 ? 17.827 -5.343 3.996 1.00 91.06 241 ALA A CA 1
ATOM 1859 C C . ALA A 1 241 ? 18.901 -4.276 3.736 1.00 91.06 241 ALA A C 1
ATOM 1861 O O . ALA A 1 241 ? 19.937 -4.271 4.399 1.00 91.06 241 ALA A O 1
ATOM 1862 N N . SER A 1 242 ? 18.669 -3.377 2.773 1.00 90.06 242 SER A N 1
ATOM 1863 C CA . SER A 1 242 ? 19.658 -2.366 2.369 1.00 90.06 242 SER A CA 1
ATOM 1864 C C . SER A 1 242 ? 19.456 -0.993 3.013 1.00 90.06 242 SER A C 1
ATOM 1866 O O . SER A 1 242 ? 20.365 -0.166 2.970 1.00 90.06 242 SER A O 1
ATOM 1868 N N . GLY A 1 243 ? 18.278 -0.720 3.585 1.00 90.69 243 GLY A N 1
ATOM 1869 C CA . GLY A 1 243 ? 17.891 0.603 4.087 1.00 90.69 243 GLY A CA 1
ATOM 1870 C C . GLY A 1 243 ? 17.683 1.649 2.985 1.00 90.69 243 GLY A C 1
ATOM 1871 O O . GLY A 1 243 ? 17.540 2.836 3.270 1.00 90.69 243 GLY A O 1
ATOM 1872 N N . GLN A 1 244 ? 17.701 1.243 1.712 1.00 90.81 244 GLN A N 1
ATOM 1873 C CA . GLN A 1 244 ? 17.553 2.163 0.594 1.00 90.81 244 GLN A CA 1
ATOM 1874 C C . GLN A 1 244 ? 16.097 2.607 0.451 1.00 90.81 244 GLN A C 1
ATOM 1876 O O . GLN A 1 244 ? 15.191 1.779 0.345 1.00 90.81 244 GLN A O 1
ATOM 1881 N N . GLN A 1 245 ? 15.887 3.920 0.392 1.00 94.81 245 GLN A N 1
ATOM 1882 C CA . GLN A 1 245 ? 14.571 4.507 0.173 1.00 94.81 245 GLN A CA 1
ATOM 1883 C C . GLN A 1 245 ? 14.295 4.734 -1.310 1.00 94.81 245 GLN A C 1
ATOM 1885 O O . GLN A 1 245 ? 15.184 5.106 -2.080 1.00 94.81 245 GLN A O 1
ATOM 1890 N N . LYS A 1 246 ? 13.037 4.548 -1.704 1.00 92.81 246 LYS A N 1
ATOM 1891 C CA . LYS A 1 246 ? 12.565 4.773 -3.066 1.00 92.81 246 LYS A CA 1
ATOM 1892 C C . LYS A 1 246 ? 11.140 5.308 -3.067 1.00 92.81 246 LYS A C 1
ATOM 1894 O O . LYS A 1 246 ? 10.306 4.896 -2.267 1.00 92.81 246 LYS A O 1
ATOM 1899 N N . VAL A 1 247 ? 10.865 6.213 -4.001 1.00 95.88 247 VAL A N 1
ATOM 1900 C CA . VAL A 1 247 ? 9.522 6.740 -4.251 1.00 95.88 247 VAL A CA 1
ATOM 1901 C C . VAL A 1 247 ? 8.915 5.992 -5.433 1.00 95.88 247 VAL A C 1
ATOM 1903 O O . VAL A 1 247 ? 9.494 5.961 -6.517 1.00 95.88 247 VAL A O 1
ATOM 1906 N N . ILE A 1 248 ? 7.751 5.394 -5.207 1.00 95.00 248 ILE A N 1
ATOM 1907 C CA . ILE A 1 248 ? 6.905 4.760 -6.213 1.00 95.00 248 ILE A CA 1
ATOM 1908 C C . ILE A 1 248 ? 5.965 5.840 -6.760 1.00 95.00 248 ILE A C 1
ATOM 1910 O O . ILE A 1 248 ? 5.147 6.368 -5.994 1.00 95.00 248 ILE A O 1
ATOM 1914 N N . PRO A 1 249 ? 6.076 6.202 -8.047 1.00 94.75 249 PRO A N 1
ATOM 1915 C CA . PRO A 1 249 ? 5.221 7.209 -8.658 1.00 94.75 249 PRO A CA 1
ATOM 1916 C C . PRO A 1 249 ? 3.853 6.630 -9.034 1.00 94.75 249 PRO A C 1
ATOM 1918 O O . PRO A 1 249 ? 3.645 5.414 -9.010 1.00 94.75 249 PRO A O 1
ATOM 1921 N N . LYS A 1 250 ? 2.922 7.509 -9.406 1.00 94.31 250 LYS A N 1
ATOM 1922 C CA . LYS A 1 250 ? 1.627 7.131 -9.977 1.00 94.31 250 LYS A CA 1
ATOM 1923 C C . LYS A 1 250 ? 1.813 6.350 -11.286 1.00 94.31 250 LYS A C 1
ATOM 1925 O O . LYS A 1 250 ? 2.774 6.580 -12.010 1.00 94.31 250 LYS A O 1
ATOM 1930 N N . LEU A 1 251 ? 0.901 5.421 -11.561 1.00 88.69 251 LEU A N 1
ATOM 1931 C CA . LEU A 1 251 ? 0.736 4.829 -12.885 1.00 88.69 251 LEU A CA 1
ATOM 1932 C C . LEU A 1 251 ? 0.207 5.906 -13.848 1.00 88.69 251 LEU A C 1
ATOM 1934 O O . LEU A 1 251 ? -0.853 6.487 -13.585 1.00 88.69 251 LEU A O 1
ATOM 1938 N N . ASP A 1 252 ? 0.978 6.189 -14.897 1.00 78.38 252 ASP A N 1
ATOM 1939 C CA . ASP A 1 252 ? 0.621 7.144 -15.956 1.00 78.38 252 ASP A CA 1
ATOM 1940 C C . ASP A 1 252 ?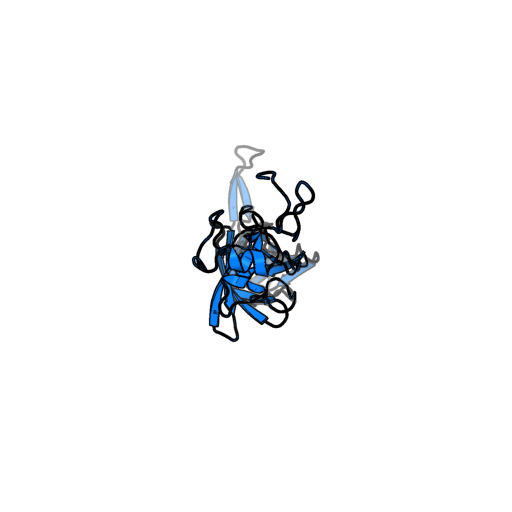 -0.557 6.657 -16.816 1.00 78.38 252 ASP A C 1
ATOM 1942 O O . ASP A 1 252 ? -0.670 5.430 -17.049 1.00 78.38 252 ASP A O 1
#